Protein AF-A0A950WVT0-F1 (afdb_monomer_lite)

Foldseek 3Di:
DFAAPPPVLQKFLAQETADVVQHGFLADPDPQDDPLLRVQRSQNALIKGKKDWDFQKKKWKKAFQDPQLPLLPCQLPQWWWKAAQLDTQFIAGHDHGIDMGMTGNCNVPPVGDHDIIIIWDSRSRNIRTNHMDGHPIDIDHHDDFFEEEEAEECLLSPSPANHGQRRPQSSVCVVVVYRYNRSYRYLDRLPRPSVVVRVVPRDGDYYHYYYDPNVCVPPPDDPVRD

Sequence (226 aa):
MSRPEQPEPFLRGCAFPAAPGVPYPRAKNDDRLPRDTWAMASIPVGVRFEFVGDATEVELAYETATDDLGYRGDGAGRAFTLWRGGRQVDAAPAVLGAGTARLRTGKDDATVGDGPAIVYLPEGMRPTVSTITAVGGSIEPAPAQPRWVAYGDSVAEGWVASGPSFAWPTVAGRGHGLDVVNMGYAGAARGEMASAEHVAATQCDVITISHGTNCWSRVPHTTEMI

Secondary structure (DSSP, 8-state):
-PPPTTTGGGEES--S--BTTBSS-SS---TTS-HHHHHHHTS-TT-EEEEEE--SEEEEEEEES----GGGGGGG-SEEEEEETTEEEEEEE--SEEEEEEEE--TT-TTSPSS-EEEE--GGG--EEEEEEEESS-EEEPPP--EEEEEESHHHHTTT-SSTT-SHHHHHHHHHT-EEEEEE-TT--S--HHHHHHHHHS--SEEEEE--GGGSTTS--SGGG-

Structure (mmCIF, N/CA/C/O backbone):
data_AF-A0A950WVT0-F1
#
_entry.id   AF-A0A950WVT0-F1
#
loop_
_atom_site.group_PDB
_atom_site.id
_atom_site.type_symbol
_atom_site.label_atom_id
_atom_site.label_alt_id
_atom_site.label_comp_id
_atom_site.label_asym_id
_atom_site.label_entity_id
_atom_site.label_seq_id
_atom_site.pdbx_PDB_ins_code
_atom_site.Cartn_x
_atom_site.Cartn_y
_atom_site.Cartn_z
_atom_site.occupancy
_atom_site.B_iso_or_equiv
_atom_site.auth_seq_id
_atom_site.auth_comp_id
_atom_site.auth_asym_id
_atom_site.auth_atom_id
_atom_site.pdbx_PDB_model_num
ATOM 1 N N . MET A 1 1 ? 17.509 -6.193 8.189 1.00 59.28 1 MET A N 1
ATOM 2 C CA . MET A 1 1 ? 16.609 -5.721 9.261 1.00 59.28 1 MET A CA 1
ATOM 3 C C . MET A 1 1 ? 15.259 -6.362 9.019 1.00 59.28 1 MET A C 1
ATOM 5 O O . MET A 1 1 ? 14.837 -6.386 7.870 1.00 59.28 1 MET A O 1
ATOM 9 N N . SER A 1 2 ? 14.638 -6.939 10.042 1.00 75.12 2 SER A N 1
ATOM 10 C CA . SER A 1 2 ? 13.267 -7.451 9.960 1.00 75.12 2 SER A CA 1
ATOM 11 C C . SER A 1 2 ? 12.273 -6.320 10.221 1.00 75.12 2 SER A C 1
ATOM 13 O O . SER A 1 2 ? 12.611 -5.356 10.910 1.00 75.12 2 SER A O 1
ATOM 15 N N . ARG A 1 3 ? 11.055 -6.433 9.679 1.00 83.06 3 ARG A N 1
ATOM 16 C CA . ARG A 1 3 ? 9.945 -5.583 10.123 1.00 83.06 3 ARG A CA 1
ATOM 17 C C . ARG A 1 3 ? 9.641 -5.864 11.603 1.00 83.06 3 ARG A C 1
ATOM 19 O O . ARG A 1 3 ? 9.938 -6.969 12.072 1.00 83.06 3 ARG A O 1
ATOM 26 N N . PRO A 1 4 ? 9.089 -4.885 12.335 1.00 81.44 4 PRO A N 1
ATOM 27 C CA . PRO A 1 4 ? 8.516 -5.118 13.656 1.00 81.44 4 PRO A CA 1
ATOM 28 C C . PRO A 1 4 ? 7.502 -6.275 13.635 1.00 81.44 4 PRO A C 1
ATOM 30 O O . PRO A 1 4 ? 6.749 -6.410 12.674 1.00 81.44 4 PRO A O 1
ATOM 33 N N . GLU A 1 5 ? 7.474 -7.106 14.683 1.00 84.69 5 GLU A N 1
ATOM 34 C CA . GLU A 1 5 ? 6.526 -8.233 14.789 1.00 84.69 5 GLU A CA 1
ATOM 35 C C . GLU A 1 5 ? 5.070 -7.747 14.771 1.00 84.69 5 GLU A C 1
ATOM 37 O O . GLU A 1 5 ? 4.213 -8.307 14.098 1.00 84.69 5 GLU A O 1
ATOM 42 N N . GLN A 1 6 ? 4.807 -6.642 15.457 1.00 84.75 6 GLN A N 1
ATOM 43 C CA . GLN A 1 6 ? 3.583 -5.863 15.353 1.00 84.75 6 GLN A CA 1
ATOM 44 C C . GLN A 1 6 ? 3.961 -4.616 14.547 1.00 84.75 6 GLN A C 1
ATOM 46 O O . GLN A 1 6 ? 4.963 -4.013 14.911 1.00 84.75 6 GLN A O 1
ATOM 51 N N . PRO A 1 7 ? 3.289 -4.248 13.440 1.00 93.19 7 PRO A N 1
ATOM 52 C CA . PRO A 1 7 ? 1.947 -4.643 12.995 1.00 93.19 7 PRO A CA 1
ATOM 53 C C . PRO A 1 7 ? 1.886 -5.747 11.906 1.00 93.19 7 PRO A C 1
ATOM 55 O O . PRO A 1 7 ? 0.899 -5.805 11.171 1.00 93.19 7 PRO A O 1
ATOM 58 N N . GLU A 1 8 ? 2.893 -6.618 11.761 1.00 94.31 8 GLU A N 1
ATOM 59 C CA . GLU A 1 8 ? 3.011 -7.559 10.622 1.00 94.31 8 GLU A CA 1
ATOM 60 C C . GLU A 1 8 ? 1.744 -8.399 10.321 1.00 94.31 8 GLU A C 1
ATOM 62 O O . GLU A 1 8 ? 1.384 -8.495 9.147 1.00 94.31 8 GLU A O 1
ATOM 67 N N . PRO A 1 9 ? 0.991 -8.947 11.302 1.00 96.62 9 PRO A N 1
ATOM 68 C CA . PRO A 1 9 ? -0.227 -9.718 11.015 1.00 96.62 9 PRO A CA 1
ATOM 69 C C . PRO A 1 9 ? -1.301 -8.944 10.230 1.00 96.62 9 PRO A C 1
ATOM 71 O O . PRO A 1 9 ? -2.076 -9.535 9.470 1.00 96.62 9 PRO A O 1
ATOM 74 N N . PHE A 1 10 ? -1.334 -7.618 10.384 1.00 98.00 10 PHE A N 1
ATOM 75 C CA . PHE A 1 10 ? -2.278 -6.724 9.714 1.00 98.00 10 PHE A CA 1
ATOM 76 C C . PHE A 1 10 ? -1.808 -6.305 8.315 1.00 98.00 10 PHE A C 1
ATOM 78 O O . PHE A 1 10 ? -2.602 -5.776 7.542 1.00 98.00 10 PHE A O 1
ATOM 85 N N . LEU A 1 11 ? -0.530 -6.513 7.980 1.00 98.00 11 LEU A N 1
ATOM 86 C CA . LEU A 1 11 ? 0.085 -6.027 6.746 1.00 98.00 11 LEU A CA 1
ATOM 87 C C . LEU A 1 11 ? -0.495 -6.730 5.511 1.00 98.00 11 LEU A C 1
ATOM 89 O O . LEU A 1 11 ? -0.585 -7.959 5.454 1.00 98.00 11 LEU A O 1
ATOM 93 N N . ARG A 1 12 ? -0.858 -5.949 4.495 1.00 98.06 12 ARG A N 1
ATOM 94 C CA . ARG A 1 12 ? -1.343 -6.415 3.188 1.00 98.06 12 ARG A CA 1
ATOM 95 C C . ARG A 1 12 ? -0.677 -5.635 2.055 1.00 98.06 12 ARG A C 1
ATOM 97 O O . ARG A 1 12 ? -0.125 -4.552 2.260 1.00 98.06 12 ARG A O 1
ATOM 104 N N . GLY A 1 13 ? -0.696 -6.208 0.854 1.00 97.62 13 GLY A N 1
ATOM 105 C CA . GLY A 1 13 ? -0.062 -5.640 -0.338 1.00 97.62 13 GLY A CA 1
ATOM 106 C C . GLY A 1 13 ? 1.468 -5.594 -0.324 1.00 97.62 13 GLY A C 1
ATOM 107 O O . GLY A 1 13 ? 2.069 -4.923 -1.160 1.00 97.62 13 GLY A O 1
ATOM 108 N N . CYS A 1 14 ? 2.114 -6.320 0.591 1.00 96.44 14 CYS A N 1
ATOM 109 C CA . CYS A 1 14 ? 3.567 -6.441 0.671 1.00 96.44 14 CYS A CA 1
ATOM 110 C C . CYS A 1 14 ? 3.969 -7.923 0.686 1.00 96.44 14 CYS A C 1
ATOM 112 O O . CYS A 1 14 ? 3.789 -8.611 1.686 1.00 96.44 14 CYS A O 1
ATOM 114 N N . ALA A 1 15 ? 4.507 -8.420 -0.432 1.00 96.25 15 ALA A N 1
ATOM 115 C CA . ALA A 1 15 ? 4.945 -9.815 -0.569 1.00 96.25 15 ALA A CA 1
ATOM 116 C C . ALA A 1 15 ? 6.455 -10.017 -0.362 1.00 96.25 15 ALA A C 1
ATOM 118 O O . ALA A 1 15 ? 6.924 -11.151 -0.299 1.00 96.25 15 ALA A O 1
ATOM 119 N N . PHE A 1 16 ? 7.224 -8.932 -0.264 1.00 95.94 16 PHE A N 1
ATOM 120 C CA . PHE A 1 16 ? 8.681 -8.983 -0.214 1.00 95.94 16 PHE A CA 1
ATOM 121 C C . PHE A 1 16 ? 9.197 -8.719 1.209 1.00 95.94 16 PHE A C 1
ATOM 123 O O . PHE A 1 16 ? 8.601 -7.931 1.958 1.00 95.94 16 PHE A O 1
ATOM 130 N N . PRO A 1 17 ? 10.306 -9.364 1.613 1.00 93.31 17 PRO A N 1
ATOM 131 C CA . PRO A 1 17 ? 10.940 -9.085 2.895 1.00 93.31 17 PRO A CA 1
ATOM 132 C C . PRO A 1 17 ? 11.502 -7.661 2.915 1.00 93.31 17 PRO A C 1
ATOM 134 O O . PRO A 1 17 ? 11.931 -7.149 1.881 1.00 93.31 17 PRO A O 1
ATOM 137 N N . ALA A 1 18 ? 11.544 -7.037 4.093 1.00 94.69 18 ALA A N 1
ATOM 138 C CA . ALA A 1 18 ? 12.168 -5.726 4.251 1.00 94.69 18 ALA A CA 1
ATOM 139 C C . ALA A 1 18 ? 13.641 -5.730 3.813 1.00 94.69 18 ALA A C 1
ATOM 141 O O . ALA A 1 18 ? 14.379 -6.698 4.016 1.00 94.69 18 ALA A O 1
ATOM 142 N N . ALA A 1 19 ? 14.073 -4.599 3.263 1.00 94.19 19 ALA A N 1
ATOM 143 C CA . ALA A 1 19 ? 15.460 -4.317 2.924 1.00 94.19 19 ALA A CA 1
ATOM 144 C C . ALA A 1 19 ? 15.991 -3.162 3.798 1.00 94.19 19 ALA A C 1
ATOM 146 O O . ALA A 1 19 ? 15.204 -2.467 4.446 1.00 94.19 19 ALA A O 1
ATOM 147 N N . PRO A 1 20 ? 17.317 -2.933 3.866 1.00 91.25 20 PRO A N 1
ATOM 148 C CA . PRO A 1 20 ? 17.872 -1.799 4.606 1.00 91.25 20 PRO A CA 1
ATOM 149 C C . PRO A 1 20 ? 17.227 -0.469 4.181 1.00 91.25 20 PRO A C 1
ATOM 151 O O . PRO A 1 20 ? 17.279 -0.107 3.009 1.00 91.25 20 PRO A O 1
ATOM 154 N N . GLY A 1 21 ? 16.592 0.229 5.128 1.00 91.06 21 GLY A N 1
ATOM 155 C CA . GLY A 1 21 ? 15.896 1.501 4.884 1.00 91.06 21 GLY A CA 1
ATOM 156 C C . GLY A 1 21 ? 14.586 1.405 4.089 1.00 91.06 21 GLY A C 1
ATOM 157 O O . GLY A 1 21 ? 13.985 2.435 3.804 1.00 91.06 21 GLY A O 1
ATOM 158 N N . VAL A 1 22 ? 14.130 0.199 3.730 1.00 95.44 22 VAL A N 1
ATOM 159 C CA . VAL A 1 22 ? 12.907 -0.020 2.943 1.00 95.44 22 VAL A CA 1
ATOM 160 C C . VAL A 1 22 ? 12.055 -1.092 3.634 1.00 95.44 22 VAL A C 1
ATOM 162 O O . VAL A 1 22 ? 12.263 -2.287 3.400 1.00 95.44 22 VAL A O 1
ATOM 165 N N . PRO A 1 23 ? 11.112 -0.701 4.513 1.00 94.56 23 PRO A N 1
ATOM 166 C CA . PRO A 1 23 ? 10.321 -1.649 5.303 1.00 94.56 23 PRO A CA 1
ATOM 167 C C . PRO A 1 23 ? 9.334 -2.458 4.447 1.00 94.56 23 PRO A C 1
ATOM 169 O O . PRO A 1 23 ? 9.149 -3.656 4.678 1.00 94.56 23 PRO A O 1
ATOM 172 N N . TYR A 1 24 ? 8.735 -1.831 3.431 1.00 96.94 24 TYR A N 1
ATOM 173 C CA . TYR A 1 24 ? 7.684 -2.431 2.604 1.00 96.94 24 TYR A CA 1
ATOM 174 C C . TYR A 1 24 ? 8.043 -2.394 1.110 1.00 96.94 24 TYR A C 1
ATOM 176 O O . TYR A 1 24 ? 7.407 -1.676 0.335 1.00 96.94 24 TYR A O 1
ATOM 184 N N . PRO A 1 25 ? 9.089 -3.117 0.677 1.00 97.25 25 PRO A N 1
ATOM 185 C CA . PRO A 1 25 ? 9.469 -3.111 -0.722 1.00 97.25 25 PRO A CA 1
ATOM 186 C C . PRO A 1 25 ? 8.437 -3.852 -1.580 1.00 97.25 25 PRO A C 1
ATOM 188 O O . PRO A 1 25 ? 7.764 -4.785 -1.133 1.00 97.25 25 PRO A O 1
ATOM 191 N N . ARG A 1 26 ? 8.354 -3.449 -2.848 1.00 97.38 26 ARG A N 1
ATOM 192 C CA . ARG A 1 26 ? 7.498 -4.051 -3.887 1.00 97.38 26 ARG A CA 1
ATOM 193 C C . ARG A 1 26 ? 8.298 -4.882 -4.897 1.00 97.38 26 ARG A C 1
ATOM 195 O O . ARG A 1 26 ? 7.801 -5.174 -5.979 1.00 97.38 26 ARG A O 1
ATOM 202 N N . ALA A 1 27 ? 9.544 -5.210 -4.560 1.00 97.25 27 ALA A N 1
ATOM 203 C CA . ALA A 1 27 ? 10.448 -6.104 -5.281 1.00 97.25 27 ALA A CA 1
ATOM 204 C C . ALA A 1 27 ? 11.521 -6.624 -4.309 1.00 97.25 27 ALA A C 1
ATOM 206 O O . ALA A 1 27 ? 11.688 -6.081 -3.214 1.00 97.25 27 ALA A O 1
ATOM 207 N N . LYS A 1 28 ? 12.292 -7.641 -4.696 1.00 94.75 28 LYS A N 1
ATOM 208 C CA . LYS A 1 28 ? 13.474 -8.045 -3.920 1.00 94.75 28 LYS A CA 1
ATOM 209 C C . LYS A 1 28 ? 14.638 -7.086 -4.196 1.00 94.75 28 LYS A C 1
ATOM 211 O O . LYS A 1 28 ? 14.907 -6.767 -5.350 1.00 94.75 28 LYS A O 1
ATOM 216 N N . ASN A 1 29 ? 15.343 -6.666 -3.142 1.00 89.94 29 ASN A N 1
ATOM 217 C CA . ASN A 1 29 ? 16.615 -5.954 -3.280 1.00 89.94 29 ASN A CA 1
ATOM 218 C C . ASN A 1 29 ? 17.719 -6.958 -3.631 1.00 89.94 29 ASN A C 1
ATOM 220 O O . ASN A 1 29 ? 18.340 -7.537 -2.738 1.00 89.94 29 ASN A O 1
ATOM 224 N N . ASP A 1 30 ? 17.896 -7.230 -4.917 1.00 84.94 30 ASP A N 1
ATOM 225 C CA . ASP A 1 30 ? 18.978 -8.065 -5.423 1.00 84.94 30 ASP A CA 1
ATOM 226 C C . ASP A 1 30 ? 19.773 -7.329 -6.506 1.00 84.94 30 ASP A C 1
ATOM 228 O O . ASP A 1 30 ? 19.300 -6.364 -7.105 1.00 84.94 30 ASP A O 1
ATOM 232 N N . ASP A 1 31 ? 20.998 -7.791 -6.757 1.00 87.38 31 ASP A N 1
ATOM 233 C CA . ASP A 1 31 ? 21.933 -7.132 -7.679 1.00 87.38 31 ASP A CA 1
ATOM 234 C C . ASP A 1 31 ? 21.480 -7.178 -9.151 1.00 87.38 31 ASP A C 1
ATOM 236 O O . ASP A 1 31 ? 22.109 -6.565 -10.016 1.00 87.38 31 ASP A O 1
ATOM 240 N N . ARG A 1 32 ? 20.407 -7.919 -9.463 1.00 93.56 32 ARG A N 1
ATOM 241 C CA . ARG A 1 32 ? 19.886 -8.085 -10.825 1.00 93.56 32 ARG A CA 1
ATOM 242 C C . ARG A 1 32 ? 18.777 -7.091 -11.147 1.00 93.56 32 ARG A C 1
ATOM 244 O O . ARG A 1 32 ? 18.523 -6.849 -12.328 1.00 93.56 32 ARG A O 1
ATOM 251 N N . LEU A 1 33 ? 18.112 -6.530 -10.138 1.00 94.94 33 LEU A N 1
ATOM 252 C CA . LEU A 1 33 ? 17.057 -5.545 -10.338 1.00 94.94 33 LEU A CA 1
ATOM 253 C C . LEU A 1 33 ? 17.664 -4.179 -10.711 1.00 94.94 33 LEU A C 1
ATOM 255 O O . LEU A 1 33 ? 18.494 -3.650 -9.966 1.00 94.94 33 LEU A O 1
ATOM 259 N N . PRO A 1 34 ? 17.262 -3.553 -11.835 1.00 94.38 34 PRO A N 1
ATOM 260 C CA . PRO A 1 34 ? 17.768 -2.233 -12.190 1.00 94.38 34 PRO A CA 1
ATOM 261 C C . PRO A 1 34 ? 17.502 -1.189 -11.104 1.00 94.38 34 PRO A C 1
ATOM 263 O O . PRO A 1 34 ? 16.451 -1.182 -10.461 1.00 94.38 34 PRO A O 1
ATOM 266 N N . ARG A 1 35 ? 18.448 -0.260 -10.925 1.00 94.38 35 ARG A N 1
ATOM 267 C CA . ARG A 1 35 ? 18.391 0.741 -9.846 1.00 94.38 35 ARG A CA 1
ATOM 268 C C . ARG A 1 35 ? 17.156 1.637 -9.904 1.00 94.38 35 ARG A C 1
ATOM 270 O O . ARG A 1 35 ? 16.633 1.997 -8.857 1.00 94.38 35 ARG A O 1
ATOM 277 N N . ASP A 1 36 ? 16.697 2.001 -11.100 1.00 93.88 36 ASP A N 1
ATOM 278 C CA . ASP A 1 36 ? 15.475 2.794 -11.278 1.00 93.88 36 ASP A CA 1
ATOM 279 C C . ASP A 1 36 ? 14.226 2.003 -10.858 1.00 93.88 36 ASP A C 1
ATOM 281 O O . ASP A 1 36 ? 13.355 2.538 -10.178 1.00 93.88 36 ASP A O 1
ATOM 285 N N . THR A 1 37 ? 14.191 0.706 -11.166 1.00 96.00 37 THR A N 1
ATOM 286 C CA . THR A 1 37 ? 13.136 -0.211 -10.718 1.00 96.00 37 THR A CA 1
ATOM 287 C C . THR A 1 37 ? 13.142 -0.359 -9.198 1.00 96.00 37 THR A C 1
ATOM 289 O O . THR A 1 37 ? 12.100 -0.197 -8.567 1.00 96.00 37 THR A O 1
ATOM 292 N N . TRP A 1 38 ? 14.311 -0.583 -8.585 1.00 96.88 38 TRP A N 1
ATOM 293 C CA . TRP A 1 38 ? 14.439 -0.636 -7.125 1.00 96.88 38 TRP A CA 1
ATOM 294 C C . TRP A 1 38 ? 14.008 0.675 -6.450 1.00 96.88 38 TRP A C 1
ATOM 296 O O . TRP A 1 38 ? 13.315 0.652 -5.429 1.00 96.88 38 TRP A O 1
ATOM 306 N N . ALA A 1 39 ? 14.368 1.823 -7.032 1.00 95.00 39 ALA A N 1
ATOM 307 C CA . ALA A 1 39 ? 13.987 3.129 -6.504 1.00 95.00 39 ALA A CA 1
ATOM 308 C C . ALA A 1 39 ? 12.461 3.290 -6.419 1.00 95.00 39 ALA A C 1
ATOM 310 O O . ALA A 1 39 ? 11.962 3.768 -5.400 1.00 95.00 39 ALA A O 1
ATOM 311 N N . MET A 1 40 ? 11.722 2.848 -7.444 1.00 96.19 40 MET A N 1
ATOM 312 C CA . MET A 1 40 ? 10.253 2.869 -7.433 1.00 96.19 40 MET A CA 1
ATOM 313 C C . MET A 1 40 ? 9.675 1.791 -6.514 1.00 96.19 40 MET A C 1
ATOM 315 O O . MET A 1 40 ? 8.765 2.059 -5.730 1.00 96.19 40 MET A O 1
ATOM 319 N N . ALA A 1 41 ? 10.244 0.583 -6.532 1.00 97.06 41 ALA A N 1
ATOM 320 C CA . ALA A 1 41 ? 9.837 -0.517 -5.659 1.00 97.06 41 ALA A CA 1
ATOM 321 C C . ALA A 1 41 ? 10.012 -0.203 -4.162 1.00 97.06 41 ALA A C 1
ATOM 323 O O . ALA A 1 41 ? 9.397 -0.862 -3.327 1.00 97.06 41 ALA A O 1
ATOM 324 N N . SER A 1 42 ? 10.823 0.801 -3.821 1.00 96.19 42 SER A N 1
ATOM 325 C CA . SER A 1 42 ? 11.026 1.279 -2.449 1.00 96.19 42 SER A CA 1
ATOM 326 C C . SER A 1 42 ? 9.931 2.232 -1.949 1.00 96.19 42 SER A C 1
ATOM 328 O O . SER A 1 42 ? 9.937 2.610 -0.778 1.00 96.19 42 SER A O 1
ATOM 330 N N . ILE A 1 43 ? 9.003 2.647 -2.815 1.00 95.81 43 ILE A N 1
ATOM 331 C CA . ILE A 1 43 ? 7.815 3.425 -2.444 1.00 95.81 43 ILE A CA 1
ATOM 332 C C . ILE A 1 43 ? 6.708 2.426 -2.082 1.00 95.81 43 ILE A C 1
ATOM 334 O O . ILE A 1 43 ? 6.400 1.574 -2.914 1.00 95.81 43 ILE A O 1
ATOM 338 N N . PRO A 1 44 ? 6.075 2.496 -0.899 1.00 96.69 44 PRO A N 1
ATOM 339 C CA . PRO A 1 44 ? 5.126 1.487 -0.421 1.00 96.69 44 PRO A CA 1
ATOM 340 C C . PRO A 1 44 ? 3.716 1.662 -1.018 1.00 96.69 44 PRO A C 1
ATOM 342 O O . PRO A 1 44 ? 2.714 1.670 -0.306 1.00 96.69 44 PRO A O 1
ATOM 345 N N . VAL A 1 45 ? 3.626 1.824 -2.338 1.00 96.69 45 VAL A N 1
ATOM 346 C CA . VAL A 1 45 ? 2.360 2.001 -3.061 1.00 96.69 45 VAL A CA 1
ATOM 347 C C . VAL A 1 45 ? 1.422 0.820 -2.827 1.00 96.69 45 VAL A C 1
ATOM 349 O O . VAL A 1 45 ? 1.799 -0.331 -3.050 1.00 96.69 45 VAL A O 1
ATOM 352 N N . GLY A 1 46 ? 0.186 1.104 -2.408 1.00 96.75 46 GLY A N 1
ATOM 353 C CA . GLY A 1 46 ? -0.840 0.082 -2.157 1.00 96.75 46 GLY A CA 1
ATOM 354 C C . GLY A 1 46 ? -0.610 -0.800 -0.919 1.00 96.75 46 GLY A C 1
ATOM 355 O O . GLY A 1 46 ? -1.473 -1.629 -0.606 1.00 96.75 46 GLY A O 1
ATOM 356 N N . VAL A 1 47 ? 0.501 -0.605 -0.199 1.00 98.19 47 VAL A N 1
ATOM 357 C CA . VAL A 1 47 ? 0.745 -1.233 1.104 1.00 98.19 47 VAL A CA 1
ATOM 358 C C . VAL A 1 47 ? -0.226 -0.645 2.120 1.00 98.19 47 VAL A C 1
ATOM 360 O O . VAL A 1 47 ? -0.495 0.561 2.131 1.00 98.19 47 VAL A O 1
ATOM 363 N N . ARG A 1 48 ? -0.785 -1.515 2.958 1.00 98.50 48 ARG A N 1
ATOM 364 C CA . ARG A 1 48 ? -1.859 -1.158 3.884 1.00 98.50 48 ARG A CA 1
ATOM 365 C C . ARG A 1 48 ? -1.925 -2.103 5.074 1.00 98.50 48 ARG A C 1
ATOM 367 O O . ARG A 1 48 ? -1.359 -3.195 5.035 1.00 98.50 48 ARG A O 1
ATOM 374 N N . PHE A 1 49 ? -2.662 -1.685 6.094 1.00 98.56 49 PHE A N 1
ATOM 375 C CA . PHE A 1 49 ? -3.039 -2.521 7.227 1.00 98.56 49 PHE A CA 1
ATOM 376 C C . PHE A 1 49 ? -4.533 -2.809 7.189 1.00 98.56 49 PHE A C 1
ATOM 378 O O . PHE A 1 49 ? -5.329 -1.881 7.059 1.00 98.56 49 PHE A O 1
ATOM 385 N N . GLU A 1 50 ? -4.911 -4.078 7.302 1.00 98.56 50 GLU A N 1
ATOM 386 C CA . GLU A 1 50 ? -6.308 -4.510 7.278 1.00 98.56 50 GLU A CA 1
ATOM 387 C C . GLU A 1 50 ? -6.687 -5.233 8.565 1.00 98.56 50 GLU A C 1
ATOM 389 O O . GLU A 1 50 ? -6.006 -6.166 9.003 1.00 98.56 50 GLU A O 1
ATOM 394 N N . PHE A 1 51 ? -7.807 -4.823 9.154 1.00 98.50 51 PHE A N 1
ATOM 395 C CA . PHE A 1 51 ? -8.316 -5.400 10.391 1.00 98.50 51 PHE A CA 1
ATOM 396 C C . PHE A 1 51 ? -9.842 -5.458 10.422 1.00 98.50 51 PHE A C 1
ATOM 398 O O . PHE A 1 51 ? -10.548 -4.705 9.746 1.00 98.50 51 PHE A O 1
ATOM 405 N N . VAL A 1 52 ? -10.347 -6.367 11.245 1.00 97.75 52 VAL A N 1
ATOM 406 C CA . VAL A 1 52 ? -11.750 -6.471 11.652 1.00 97.75 52 VAL A CA 1
ATOM 407 C C . VAL A 1 52 ? -11.852 -6.234 13.156 1.00 97.75 52 VAL A C 1
ATOM 409 O O . VAL A 1 52 ? -10.850 -6.292 13.862 1.00 97.75 52 VAL A O 1
ATOM 412 N N . GLY A 1 53 ? -13.053 -5.939 13.645 1.00 96.00 53 GLY A N 1
ATOM 413 C CA . GLY A 1 53 ? -13.298 -5.705 15.065 1.00 96.00 53 GLY A CA 1
ATOM 414 C C . GLY A 1 53 ? -14.326 -4.612 15.320 1.00 96.00 53 GLY A C 1
ATOM 415 O O . GLY A 1 53 ? -15.010 -4.131 14.403 1.00 96.00 53 GLY A O 1
ATOM 416 N N . ASP A 1 54 ? -14.427 -4.243 16.589 1.00 95.88 54 ASP A N 1
ATOM 417 C CA . ASP A 1 54 ? -15.387 -3.288 17.138 1.00 95.88 54 ASP A CA 1
ATOM 418 C C . ASP A 1 54 ? -14.736 -2.006 17.676 1.00 95.88 54 ASP A C 1
ATOM 420 O O . ASP A 1 54 ? -15.444 -1.132 18.164 1.00 95.88 54 ASP A O 1
ATOM 424 N N . ALA A 1 55 ? -13.413 -1.854 17.541 1.00 97.62 55 ALA A N 1
ATOM 425 C CA . ALA A 1 55 ? -12.730 -0.610 17.877 1.00 97.62 55 ALA A CA 1
ATOM 426 C C . ALA A 1 55 ? -13.346 0.591 17.145 1.00 97.62 55 ALA A C 1
ATOM 428 O O . ALA A 1 55 ? -13.559 0.556 15.928 1.00 97.62 55 ALA A O 1
ATOM 429 N N . THR A 1 56 ? -13.593 1.674 17.879 1.00 97.25 56 THR A N 1
ATOM 430 C CA . THR A 1 56 ? -14.125 2.928 17.325 1.00 97.25 56 THR A CA 1
ATOM 431 C C . THR A 1 56 ? -13.038 3.740 16.627 1.00 97.25 56 THR A C 1
ATOM 433 O O . THR A 1 56 ? -13.301 4.427 15.635 1.00 97.25 56 THR A O 1
ATOM 436 N N . GLU A 1 57 ? -11.798 3.608 17.095 1.00 98.44 57 GLU A N 1
ATOM 437 C CA . GLU A 1 57 ? -10.610 4.254 16.549 1.00 98.44 57 GLU A CA 1
ATOM 438 C C . GLU A 1 57 ? -9.418 3.290 16.545 1.00 98.44 57 GLU A C 1
ATOM 440 O O . GLU A 1 57 ? -9.365 2.317 17.300 1.00 98.44 57 GLU A O 1
ATOM 445 N N . VAL A 1 58 ? -8.438 3.583 15.696 1.00 98.62 58 VAL A N 1
ATOM 446 C CA . VAL A 1 58 ? -7.112 2.967 15.748 1.00 98.62 58 VAL A CA 1
ATOM 447 C C . VAL A 1 58 ? -6.035 4.032 15.822 1.00 98.62 58 VAL A C 1
ATOM 449 O O . VAL A 1 58 ? -6.159 5.108 15.236 1.00 98.62 58 VAL A O 1
ATOM 452 N N . GLU A 1 59 ? -4.967 3.707 16.536 1.00 98.69 59 GLU A N 1
ATOM 453 C CA . GLU A 1 59 ? -3.780 4.536 16.663 1.00 98.69 59 GLU A CA 1
ATOM 454 C C . GLU A 1 59 ? -2.577 3.816 16.052 1.00 98.69 59 GLU A C 1
ATOM 456 O O . GLU A 1 59 ? -2.307 2.661 16.381 1.00 98.69 59 GLU A O 1
ATOM 461 N N . LEU A 1 60 ? -1.867 4.494 15.152 1.00 98.62 60 LEU A N 1
ATOM 462 C CA . LEU A 1 60 ? -0.652 4.001 14.523 1.00 98.62 60 LEU A CA 1
ATOM 463 C C . LEU A 1 60 ? 0.538 4.806 15.032 1.00 98.62 60 LEU A C 1
ATOM 465 O O . LEU A 1 60 ? 0.595 6.012 14.787 1.00 98.62 60 LEU A O 1
ATOM 469 N N . ALA A 1 61 ? 1.501 4.149 15.677 1.00 98.38 61 ALA A N 1
ATOM 470 C CA . ALA A 1 61 ? 2.810 4.742 15.923 1.00 98.38 61 ALA A CA 1
ATOM 471 C C . ALA A 1 61 ? 3.708 4.476 14.713 1.00 98.38 61 ALA A C 1
ATOM 473 O O . ALA A 1 61 ? 3.767 3.355 14.198 1.00 98.38 61 ALA A O 1
ATOM 474 N N . TYR A 1 62 ? 4.395 5.507 14.235 1.00 98.12 62 TYR A N 1
ATOM 475 C CA . TYR A 1 62 ? 5.234 5.404 13.050 1.00 98.12 62 TYR A CA 1
ATOM 476 C C . TYR A 1 62 ? 6.445 6.326 13.124 1.00 98.12 62 TYR A C 1
ATOM 478 O O . TYR A 1 62 ? 6.502 7.265 13.915 1.00 98.12 62 TYR A O 1
ATOM 486 N N . GLU A 1 63 ? 7.396 6.071 12.238 1.00 97.25 63 GLU A N 1
ATOM 487 C CA . GLU A 1 63 ? 8.505 6.968 11.952 1.00 97.25 63 GLU A CA 1
ATOM 488 C C . GLU A 1 63 ? 8.648 7.134 10.442 1.00 97.25 63 GLU A C 1
ATOM 490 O O . GLU A 1 63 ? 8.573 6.160 9.692 1.00 97.25 63 GLU A O 1
ATOM 495 N N . THR A 1 64 ? 8.859 8.358 9.974 1.00 95.94 64 THR A N 1
ATOM 496 C CA . THR A 1 64 ? 9.236 8.624 8.582 1.00 95.94 64 THR A CA 1
ATOM 497 C C . THR A 1 64 ? 10.556 9.377 8.512 1.00 95.94 64 THR A C 1
ATOM 499 O O . THR A 1 64 ? 10.802 10.327 9.252 1.00 95.94 64 THR A O 1
ATOM 502 N N . ALA A 1 65 ? 11.405 8.950 7.582 1.00 94.50 65 ALA A N 1
ATOM 503 C CA . ALA A 1 65 ? 12.704 9.555 7.328 1.00 94.50 65 ALA A CA 1
ATOM 504 C C . ALA A 1 65 ? 12.681 10.609 6.204 1.00 94.50 65 ALA A C 1
ATOM 506 O O . ALA A 1 65 ? 13.732 11.158 5.881 1.00 94.50 65 ALA A O 1
ATOM 507 N N . THR A 1 66 ? 11.529 10.864 5.569 1.00 93.81 66 THR A N 1
ATOM 508 C CA . THR A 1 66 ? 11.432 11.775 4.418 1.00 93.81 66 THR A CA 1
ATOM 509 C C . THR A 1 66 ? 10.066 12.451 4.317 1.00 93.81 66 THR A C 1
ATOM 511 O O . THR A 1 66 ? 9.026 11.808 4.435 1.00 93.81 66 THR A O 1
ATOM 514 N N . ASP A 1 67 ? 10.062 13.749 4.029 1.00 93.81 67 ASP A N 1
ATOM 515 C CA . ASP A 1 67 ? 8.901 14.513 3.559 1.00 93.81 67 ASP A CA 1
ATOM 516 C C . ASP A 1 67 ? 9.060 14.979 2.097 1.00 93.81 67 ASP A C 1
ATOM 518 O O . ASP A 1 67 ? 8.163 15.631 1.546 1.00 93.81 67 ASP A O 1
ATOM 522 N N . ASP A 1 68 ? 10.165 14.580 1.454 1.00 92.81 68 ASP A N 1
ATOM 523 C CA . ASP A 1 68 ? 10.350 14.645 0.010 1.00 92.81 68 ASP A CA 1
ATOM 524 C C . ASP A 1 68 ? 9.461 13.592 -0.659 1.00 92.81 68 ASP A C 1
ATOM 526 O O . ASP A 1 68 ? 9.719 12.385 -0.617 1.00 92.81 68 ASP A O 1
ATOM 530 N N . LEU A 1 69 ? 8.384 14.078 -1.274 1.00 91.12 69 LEU A N 1
ATOM 531 C CA . LEU A 1 69 ? 7.382 13.265 -1.959 1.00 91.12 69 LEU A CA 1
ATOM 532 C C . LEU A 1 69 ? 7.862 12.773 -3.335 1.00 91.12 69 LEU A C 1
ATOM 534 O O . LEU A 1 69 ? 7.154 12.024 -4.018 1.00 91.12 69 LEU A O 1
ATOM 538 N N . GLY A 1 70 ? 9.059 13.193 -3.755 1.00 89.12 70 GLY A N 1
ATOM 539 C CA . GLY A 1 70 ? 9.650 12.856 -5.034 1.00 89.12 70 GLY A CA 1
ATOM 540 C C . GLY A 1 70 ? 8.768 13.261 -6.214 1.00 89.12 70 GLY A C 1
ATOM 541 O O . GLY A 1 70 ? 8.016 14.235 -6.182 1.00 89.12 70 GLY A O 1
ATOM 542 N N . TYR A 1 71 ? 8.843 12.471 -7.281 1.00 84.25 71 TYR A N 1
ATOM 543 C CA . TYR A 1 71 ? 8.228 12.782 -8.574 1.00 84.25 71 TYR A CA 1
ATOM 544 C C . TYR A 1 71 ? 6.686 12.821 -8.565 1.00 84.25 71 TYR A C 1
ATOM 546 O O . TYR A 1 71 ? 6.086 13.342 -9.506 1.00 84.25 71 TYR A O 1
ATOM 554 N N . ARG A 1 72 ? 6.036 12.264 -7.534 1.00 84.31 72 ARG A N 1
ATOM 555 C CA . ARG A 1 72 ? 4.569 12.268 -7.395 1.00 84.31 72 ARG A CA 1
ATOM 556 C C . ARG A 1 72 ? 4.041 13.527 -6.707 1.00 84.31 72 ARG A C 1
ATOM 558 O O . ARG A 1 72 ? 2.839 13.777 -6.787 1.00 84.31 72 ARG A O 1
ATOM 565 N N . GLY A 1 73 ? 4.907 14.319 -6.064 1.00 88.06 73 GLY A N 1
ATOM 566 C CA . GLY A 1 73 ? 4.505 15.528 -5.343 1.00 88.06 73 GLY A CA 1
ATOM 567 C C . GLY A 1 73 ? 3.343 15.254 -4.386 1.00 88.06 73 GLY A C 1
ATOM 568 O O . GLY A 1 73 ? 3.277 14.190 -3.771 1.00 88.06 73 GLY A O 1
ATOM 569 N N . ASP A 1 74 ? 2.381 16.173 -4.312 1.00 84.50 74 ASP A N 1
ATOM 570 C CA . ASP A 1 74 ? 1.217 16.046 -3.423 1.00 84.50 74 ASP A CA 1
ATOM 571 C C . ASP A 1 74 ? 0.380 14.774 -3.675 1.00 84.50 74 ASP A C 1
ATOM 573 O O . ASP A 1 74 ? -0.224 14.240 -2.743 1.00 84.50 74 ASP A O 1
ATOM 577 N N . GLY A 1 75 ? 0.406 14.218 -4.895 1.00 81.31 75 GLY A N 1
ATOM 578 C CA . GLY A 1 75 ? -0.268 12.959 -5.243 1.00 81.31 75 GLY A CA 1
ATOM 579 C C . GLY A 1 75 ? 0.324 11.715 -4.563 1.00 81.31 75 GLY A C 1
ATOM 580 O O . GLY A 1 75 ? -0.317 10.663 -4.522 1.00 81.31 75 GLY A O 1
ATOM 581 N N . ALA A 1 76 ? 1.526 11.822 -3.986 1.00 83.38 76 ALA A N 1
ATOM 582 C CA . ALA A 1 76 ? 2.113 10.787 -3.131 1.00 83.38 76 ALA A CA 1
ATOM 583 C C . ALA A 1 76 ? 1.460 10.726 -1.738 1.00 83.38 76 ALA A C 1
ATOM 585 O O . ALA A 1 76 ? 1.633 9.741 -1.020 1.00 83.38 76 ALA A O 1
ATOM 586 N N . GLY A 1 77 ? 0.727 11.781 -1.365 1.00 88.31 77 GLY A N 1
ATOM 587 C CA . GLY A 1 77 ? 0.012 11.931 -0.106 1.00 88.31 77 GLY A CA 1
ATOM 588 C C . GLY A 1 77 ? 0.890 12.122 1.127 1.00 88.31 77 GLY A C 1
ATOM 589 O O . GLY A 1 77 ? 2.010 11.626 1.235 1.00 88.31 77 GLY A O 1
ATOM 590 N N . ARG A 1 78 ? 0.318 12.836 2.099 1.00 95.38 78 ARG A N 1
ATOM 591 C CA . ARG A 1 78 ? 0.915 13.122 3.413 1.00 95.38 78 ARG A CA 1
ATOM 592 C C . ARG A 1 78 ? 0.033 12.680 4.573 1.00 95.38 78 ARG A C 1
ATOM 594 O O . ARG A 1 78 ? 0.211 13.141 5.690 1.00 95.38 78 ARG A O 1
ATOM 601 N N . ALA A 1 79 ? -0.955 11.835 4.314 1.00 97.06 79 ALA A N 1
ATOM 602 C CA . ALA A 1 79 ? -1.862 11.341 5.333 1.00 97.06 79 ALA A CA 1
ATOM 603 C C . ALA A 1 79 ? -2.018 9.828 5.238 1.00 97.06 79 ALA A C 1
ATOM 605 O O . ALA A 1 79 ? -2.062 9.262 4.143 1.00 97.06 79 ALA A O 1
ATOM 606 N N . PHE A 1 80 ? -2.150 9.198 6.398 1.00 98.56 80 PHE A N 1
ATOM 607 C CA . PHE A 1 80 ? -2.794 7.900 6.487 1.00 98.56 80 PHE A CA 1
ATOM 608 C C . PHE A 1 80 ? -4.272 8.084 6.162 1.00 98.56 80 PHE A C 1
ATOM 610 O O . PHE A 1 80 ? -4.882 9.061 6.598 1.00 98.56 80 PHE A O 1
ATOM 617 N N . THR A 1 81 ? -4.850 7.153 5.411 1.00 98.19 81 THR A N 1
ATOM 618 C CA . THR A 1 81 ? -6.286 7.175 5.097 1.00 98.19 81 THR A CA 1
ATOM 619 C C . THR A 1 81 ? -6.923 5.874 5.542 1.00 98.19 81 THR A C 1
ATOM 621 O O . THR A 1 81 ? -6.388 4.800 5.267 1.00 98.19 81 THR A O 1
ATOM 624 N N . LEU A 1 82 ? -8.058 5.967 6.231 1.00 98.31 82 LEU A N 1
ATOM 625 C CA . LEU A 1 82 ? -8.846 4.813 6.641 1.00 98.31 82 LEU A CA 1
ATOM 626 C C . LEU A 1 82 ? -10.031 4.646 5.699 1.00 98.31 82 LEU A C 1
ATOM 628 O O . LEU A 1 82 ? -10.800 5.580 5.479 1.00 98.31 82 LEU A O 1
ATOM 632 N N . TRP A 1 83 ? -10.187 3.441 5.166 1.00 97.81 83 TRP A N 1
ATOM 633 C CA . TRP A 1 83 ? -11.298 3.040 4.317 1.00 97.81 83 TRP A CA 1
ATOM 634 C C . TRP A 1 83 ? -12.105 1.922 4.964 1.00 97.81 83 TRP A C 1
ATOM 636 O O . TRP A 1 83 ? -11.543 1.031 5.598 1.00 97.81 83 TRP A O 1
ATOM 646 N N . ARG A 1 84 ? -13.420 1.937 4.749 1.00 96.69 84 ARG A N 1
ATOM 647 C CA . ARG A 1 84 ? -14.338 0.857 5.126 1.00 96.69 84 ARG A CA 1
ATOM 648 C C . ARG A 1 84 ? -15.573 0.899 4.233 1.00 96.69 84 ARG A C 1
ATOM 650 O O . ARG A 1 84 ? -15.978 1.975 3.795 1.00 96.69 84 ARG A O 1
ATOM 657 N N . GLY A 1 85 ? -16.126 -0.263 3.884 1.00 93.44 85 GLY A N 1
ATOM 658 C CA . GLY A 1 85 ? -17.308 -0.338 3.017 1.00 93.44 85 GLY A CA 1
ATOM 659 C C . GLY A 1 85 ? -17.132 0.379 1.669 1.00 93.44 85 GLY A C 1
ATOM 660 O O . GLY A 1 85 ? -18.071 0.980 1.157 1.00 93.44 85 GLY A O 1
ATOM 661 N N . GLY A 1 86 ? -15.906 0.408 1.131 1.00 92.56 86 GLY A N 1
ATOM 662 C CA . GLY A 1 86 ? -15.583 1.088 -0.129 1.00 92.56 86 GLY A CA 1
ATOM 663 C C . GLY A 1 86 ? -15.504 2.620 -0.061 1.00 92.56 86 GLY A C 1
ATOM 664 O O . GLY A 1 86 ? -15.304 3.249 -1.098 1.00 92.56 86 GLY A O 1
ATOM 665 N N . ARG A 1 87 ? -15.613 3.231 1.125 1.00 93.75 87 ARG A N 1
ATOM 666 C CA . ARG A 1 87 ? -15.540 4.686 1.333 1.00 93.75 87 ARG A CA 1
ATOM 667 C C . ARG A 1 87 ? -14.332 5.051 2.187 1.00 93.75 87 ARG A C 1
ATOM 669 O O . ARG A 1 87 ? -13.978 4.300 3.092 1.00 93.75 87 ARG A O 1
ATOM 676 N N . GLN A 1 88 ? -13.725 6.204 1.920 1.00 96.19 88 GLN A N 1
ATOM 677 C CA . GLN A 1 88 ? -12.764 6.795 2.846 1.00 96.19 88 GLN A CA 1
ATOM 678 C C . GLN A 1 88 ? -13.543 7.372 4.032 1.00 96.19 88 GLN A C 1
ATOM 680 O O . GLN A 1 88 ? -14.436 8.197 3.843 1.00 96.19 88 GLN A O 1
ATOM 685 N N . VAL A 1 89 ? -13.227 6.893 5.227 1.00 96.81 89 VAL A N 1
ATOM 686 C CA . VAL A 1 89 ? -13.903 7.225 6.485 1.00 96.81 89 VAL A CA 1
ATOM 687 C C . VAL A 1 89 ? -13.182 8.355 7.204 1.00 96.81 89 VAL A C 1
ATOM 689 O O . VAL A 1 89 ? -13.825 9.265 7.715 1.00 96.81 89 VAL A O 1
ATOM 692 N N . ASP A 1 90 ? -11.853 8.290 7.248 1.00 98.06 90 ASP A N 1
ATOM 693 C CA . ASP A 1 90 ? -11.039 9.244 7.993 1.00 98.06 90 ASP A CA 1
ATOM 694 C C . ASP A 1 90 ? -9.642 9.384 7.380 1.00 98.06 90 ASP A C 1
ATOM 696 O O . ASP A 1 90 ? -9.210 8.556 6.568 1.00 98.06 90 ASP A O 1
ATOM 700 N N . ALA A 1 91 ? -8.932 10.442 7.759 1.00 98.00 91 ALA A N 1
ATOM 701 C CA . ALA A 1 91 ? -7.546 10.661 7.390 1.00 98.00 91 ALA A CA 1
ATOM 702 C C . ALA A 1 91 ? -6.791 11.424 8.481 1.00 98.00 91 ALA A C 1
ATOM 704 O O . ALA A 1 91 ? -7.304 12.375 9.065 1.00 98.00 91 ALA A O 1
ATOM 705 N N . ALA A 1 92 ? -5.533 11.049 8.696 1.00 98.31 92 ALA A N 1
ATOM 706 C CA . ALA A 1 92 ? -4.659 11.673 9.680 1.00 98.31 92 ALA A CA 1
ATOM 707 C C . ALA A 1 92 ? -3.319 12.025 9.021 1.00 98.31 92 ALA A C 1
ATOM 709 O O . ALA A 1 92 ? -2.695 11.142 8.420 1.00 98.31 92 ALA A O 1
ATOM 710 N N . PRO A 1 93 ? -2.863 13.290 9.098 1.00 97.12 93 PRO A N 1
ATOM 711 C CA . PRO A 1 93 ? -1.599 13.691 8.502 1.00 97.12 93 PRO A CA 1
ATOM 712 C C . PRO A 1 93 ? -0.426 12.978 9.179 1.00 97.12 93 PRO A C 1
ATOM 714 O O . PRO A 1 93 ? -0.426 12.749 10.389 1.00 97.12 93 PRO A O 1
ATOM 717 N N . ALA A 1 94 ? 0.586 12.657 8.384 1.00 97.31 94 ALA A N 1
ATOM 718 C CA . ALA A 1 94 ? 1.874 12.204 8.860 1.00 97.31 94 ALA A CA 1
ATOM 719 C C . ALA A 1 94 ? 2.862 13.376 8.947 1.00 97.31 94 ALA A C 1
ATOM 721 O O . ALA A 1 94 ? 2.761 14.348 8.196 1.00 97.31 94 ALA A O 1
ATOM 722 N N . VAL A 1 95 ? 3.826 13.279 9.860 1.00 97.00 95 VAL A N 1
ATOM 723 C CA . VAL A 1 95 ? 4.890 14.276 10.065 1.00 97.00 95 VAL A CA 1
ATOM 724 C C . VAL A 1 95 ? 6.255 13.628 9.898 1.00 97.00 95 VAL A C 1
ATOM 726 O O . VAL A 1 95 ? 6.378 12.444 10.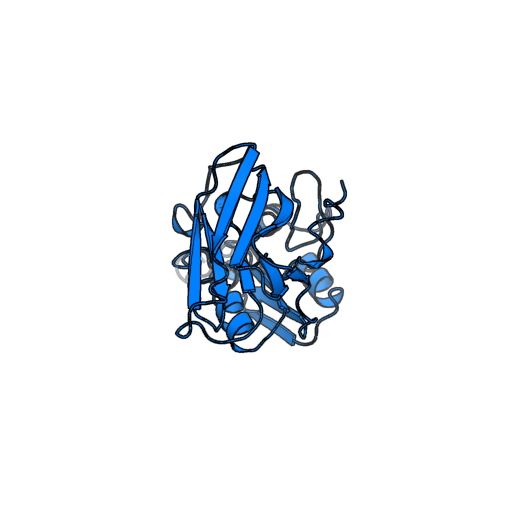175 1.00 97.00 95 VAL A O 1
ATOM 729 N N . LEU A 1 96 ? 7.269 14.391 9.478 1.00 97.62 96 LEU A N 1
ATOM 730 C CA . LEU A 1 96 ? 8.661 13.930 9.438 1.00 97.62 96 LEU A CA 1
ATOM 731 C C . LEU A 1 96 ? 9.146 13.524 10.844 1.00 97.62 96 LEU A C 1
ATOM 733 O O . LEU A 1 96 ? 8.909 14.247 11.811 1.00 97.62 96 LEU A O 1
ATOM 737 N N . GLY A 1 97 ? 9.867 12.407 10.946 1.00 98.00 97 GLY A N 1
ATOM 738 C CA . GLY A 1 97 ? 10.307 11.820 12.211 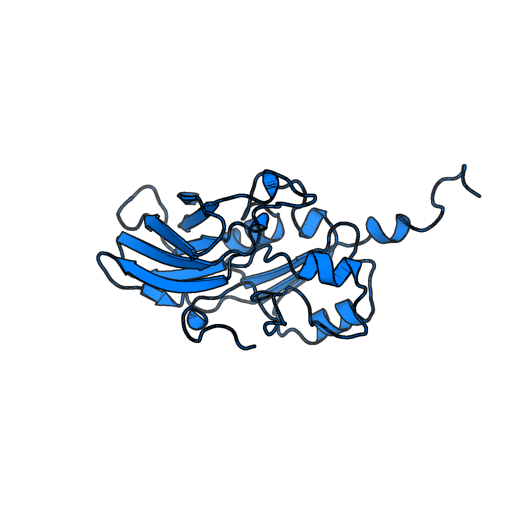1.00 98.00 97 GLY A CA 1
ATOM 739 C C . GLY A 1 97 ? 9.256 10.905 12.842 1.00 98.00 97 GLY A C 1
ATOM 740 O O . GLY A 1 97 ? 8.429 10.312 12.147 1.00 98.00 97 GLY A O 1
ATOM 741 N N . ALA A 1 98 ? 9.327 10.753 14.165 1.00 98.19 98 ALA A N 1
ATOM 742 C CA . ALA A 1 98 ? 8.387 9.942 14.932 1.00 98.19 98 ALA A CA 1
ATOM 743 C C . ALA A 1 98 ? 7.035 10.653 15.084 1.00 98.19 98 ALA A C 1
ATOM 745 O O . ALA A 1 98 ? 6.980 11.845 15.394 1.00 98.19 98 ALA A O 1
ATOM 746 N N . GLY A 1 99 ? 5.943 9.910 14.921 1.00 98.19 99 GLY A N 1
ATOM 747 C CA . GLY A 1 99 ? 4.595 10.445 15.033 1.00 98.19 99 GLY A CA 1
ATOM 748 C C . GLY A 1 99 ? 3.542 9.390 15.349 1.00 98.19 99 GLY A C 1
ATOM 749 O O . GLY A 1 99 ? 3.803 8.185 15.358 1.00 98.19 99 GLY A O 1
ATOM 750 N N . THR A 1 100 ? 2.329 9.884 15.587 1.00 98.38 100 THR A N 1
ATOM 751 C CA . THR A 1 100 ? 1.148 9.074 15.884 1.00 98.38 100 THR A CA 1
ATOM 752 C C . THR A 1 100 ? -0.008 9.515 14.995 1.00 98.38 100 THR A C 1
ATOM 754 O O . THR A 1 100 ? -0.315 10.704 14.923 1.00 98.38 100 THR A O 1
ATOM 757 N N . ALA A 1 101 ? -0.649 8.568 14.310 1.00 98.50 101 ALA A N 1
ATOM 758 C CA . ALA A 1 101 ? -1.838 8.806 13.498 1.00 98.50 101 ALA A CA 1
ATOM 759 C C . ALA A 1 101 ? -3.038 8.127 14.155 1.00 98.50 101 ALA A C 1
ATOM 761 O O . ALA A 1 101 ? -3.025 6.917 14.363 1.00 98.50 101 ALA A O 1
ATOM 762 N N . ARG A 1 102 ? -4.078 8.899 14.471 1.00 98.56 102 ARG A N 1
ATOM 763 C CA . ARG A 1 102 ? -5.314 8.394 15.074 1.00 98.56 102 ARG A CA 1
ATOM 764 C C . ARG A 1 102 ? -6.455 8.538 14.079 1.00 98.56 102 ARG A C 1
ATOM 766 O O . ARG A 1 102 ? -6.660 9.627 13.555 1.00 98.56 102 ARG A O 1
ATOM 773 N N . LEU A 1 103 ? -7.144 7.436 13.797 1.00 98.62 103 LEU A N 1
ATOM 774 C CA . LEU A 1 103 ? -8.147 7.332 12.736 1.00 98.62 103 LEU A CA 1
ATOM 775 C C . LEU A 1 103 ? -9.419 6.676 13.269 1.00 98.62 103 LEU A C 1
ATOM 777 O O . LEU A 1 103 ? -9.363 5.616 13.894 1.00 98.62 103 LEU A O 1
ATOM 781 N N . ARG A 1 104 ? -10.575 7.261 12.964 1.00 98.25 104 ARG A N 1
ATOM 782 C CA . ARG A 1 104 ? -11.895 6.678 13.220 1.00 98.25 104 ARG A CA 1
ATOM 783 C C . ARG A 1 104 ? -12.145 5.518 12.271 1.00 98.25 104 ARG A C 1
ATOM 785 O O . ARG A 1 104 ? -12.002 5.660 11.062 1.00 98.25 104 ARG A O 1
ATOM 792 N N . THR A 1 105 ? -12.582 4.379 12.804 1.00 97.44 105 THR A N 1
ATOM 793 C CA . THR A 1 105 ? -12.835 3.165 12.003 1.00 97.44 105 THR A CA 1
ATOM 794 C C . THR A 1 105 ? -14.161 3.210 11.246 1.00 97.44 105 THR A C 1
ATOM 796 O O . THR A 1 105 ? -14.435 2.332 10.4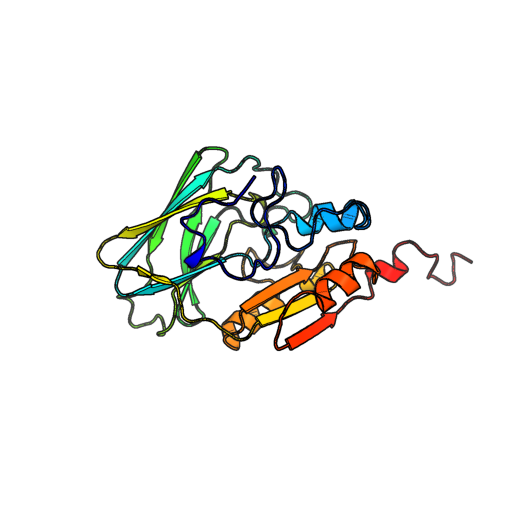27 1.00 97.44 105 THR A O 1
ATOM 799 N N . GLY A 1 106 ? -15.023 4.183 11.559 1.00 95.38 106 GLY A N 1
ATOM 800 C CA . GLY A 1 106 ? -16.367 4.293 10.988 1.00 95.38 106 GLY A CA 1
ATOM 801 C C . GLY A 1 106 ? -17.310 3.182 11.441 1.00 95.38 106 GLY A C 1
ATOM 802 O O . GLY A 1 106 ? -18.339 2.987 10.809 1.00 95.38 106 GLY A O 1
ATOM 803 N N . LYS A 1 107 ? -16.974 2.435 12.507 1.00 91.94 107 LYS A N 1
ATOM 804 C CA . LYS A 1 107 ? -17.798 1.318 12.999 1.00 91.94 107 LYS A CA 1
ATOM 805 C C . LYS A 1 107 ? -19.219 1.737 13.386 1.00 91.94 107 LYS A C 1
ATOM 807 O O . LYS A 1 107 ? -20.149 0.966 13.166 1.00 91.94 107 LYS A O 1
ATOM 812 N N . ASP A 1 108 ? -19.357 2.943 13.928 1.00 89.88 108 ASP A N 1
ATOM 813 C CA . ASP A 1 108 ? -20.628 3.482 14.422 1.00 89.88 108 ASP A CA 1
ATOM 814 C C . ASP A 1 108 ? -21.367 4.333 13.376 1.00 89.88 108 ASP A C 1
ATOM 816 O O . ASP A 1 108 ? -22.424 4.895 13.660 1.00 89.88 108 ASP A O 1
ATOM 820 N N . ASP A 1 109 ? -20.814 4.464 12.168 1.00 90.56 109 ASP A N 1
ATOM 821 C CA . ASP A 1 109 ? -21.431 5.224 11.087 1.00 90.56 109 ASP A CA 1
ATOM 822 C C . ASP A 1 109 ? -22.258 4.285 10.203 1.00 90.56 109 ASP A C 1
ATOM 824 O O . ASP A 1 109 ? -21.724 3.561 9.367 1.00 90.56 109 ASP A O 1
ATOM 828 N N . ALA A 1 110 ? -23.583 4.325 10.358 1.00 86.50 110 ALA A N 1
ATOM 829 C CA . ALA A 1 110 ? -24.510 3.499 9.581 1.00 86.50 110 ALA A CA 1
ATOM 830 C C . ALA A 1 110 ? -24.484 3.778 8.062 1.00 86.50 110 ALA A C 1
ATOM 832 O O . ALA A 1 110 ? -25.072 3.021 7.290 1.00 86.50 110 ALA A O 1
ATOM 833 N N . THR A 1 111 ? -23.843 4.865 7.618 1.00 87.56 111 THR A N 1
ATOM 834 C CA . THR A 1 111 ? -23.645 5.175 6.193 1.00 87.56 111 THR A CA 1
ATOM 835 C C . THR A 1 111 ? -22.377 4.537 5.619 1.00 87.56 111 THR A C 1
ATOM 837 O O . THR A 1 111 ? -22.212 4.468 4.396 1.00 87.56 111 THR A O 1
ATOM 840 N N . VAL A 1 112 ? -21.483 4.057 6.486 1.00 87.31 112 VAL A N 1
ATOM 841 C CA . VAL A 1 112 ? -20.288 3.300 6.122 1.00 87.31 112 VAL A CA 1
ATOM 842 C C . VAL A 1 112 ? -20.675 1.825 6.058 1.00 87.31 112 VAL A C 1
ATOM 844 O O . VAL A 1 112 ? -21.179 1.254 7.019 1.00 87.31 112 VAL A O 1
ATOM 847 N N . GLY A 1 113 ? -20.476 1.204 4.894 1.00 81.81 113 GLY A N 1
ATOM 848 C CA . GLY A 1 113 ? -20.777 -0.216 4.718 1.00 81.81 113 GLY A CA 1
ATOM 849 C C . GLY A 1 113 ? -19.920 -1.115 5.615 1.00 81.81 113 GLY A C 1
ATOM 850 O O . GLY A 1 113 ? -18.849 -0.723 6.083 1.00 81.81 113 GLY A O 1
ATOM 851 N N . ASP A 1 114 ? -20.373 -2.351 5.806 1.00 84.56 114 ASP A N 1
ATOM 852 C CA . ASP A 1 114 ? -19.628 -3.364 6.550 1.00 84.56 114 ASP A CA 1
ATOM 853 C C . ASP A 1 114 ? -18.337 -3.805 5.832 1.00 84.56 114 ASP A C 1
ATOM 855 O O . ASP A 1 114 ? -18.049 -3.437 4.689 1.00 84.56 114 ASP A O 1
ATOM 859 N N . GLY A 1 115 ? -17.542 -4.619 6.528 1.00 90.44 115 GLY A N 1
ATOM 860 C CA . GLY A 1 115 ? -16.286 -5.174 6.031 1.00 90.44 115 GLY A CA 1
ATOM 861 C C . GLY A 1 115 ? -15.067 -4.732 6.845 1.00 90.44 115 GLY A C 1
ATOM 862 O O . GLY A 1 115 ? -15.215 -4.032 7.860 1.00 90.44 115 GLY A O 1
ATOM 863 N N . PRO A 1 116 ? -13.866 -5.171 6.426 1.00 96.06 116 PRO A N 1
ATOM 864 C CA . PRO A 1 116 ? -12.624 -4.806 7.088 1.00 96.06 116 PRO A CA 1
ATOM 865 C C . PRO A 1 116 ? -12.361 -3.303 6.968 1.00 96.06 116 PRO A C 1
ATOM 867 O O . PRO A 1 116 ? -12.689 -2.670 5.960 1.00 96.06 116 PRO A O 1
ATOM 870 N N . ALA A 1 117 ? -11.753 -2.744 8.009 1.00 97.88 117 ALA A N 1
ATOM 871 C CA . ALA A 1 117 ? -11.149 -1.426 7.948 1.00 97.88 117 ALA A CA 1
ATOM 872 C C . ALA A 1 117 ? -9.745 -1.552 7.341 1.00 97.88 117 ALA A C 1
ATOM 874 O O . ALA A 1 117 ? -9.000 -2.482 7.656 1.00 97.88 117 ALA A O 1
ATOM 875 N N . ILE A 1 118 ? -9.402 -0.619 6.457 1.00 98.38 118 ILE A N 1
ATOM 876 C CA . ILE A 1 118 ? -8.174 -0.634 5.662 1.00 98.38 118 ILE A CA 1
ATOM 877 C C . ILE A 1 118 ? -7.465 0.703 5.850 1.00 98.38 118 ILE A C 1
ATOM 879 O O . ILE A 1 118 ? -7.995 1.739 5.454 1.00 98.38 118 ILE A O 1
ATOM 883 N N . VAL A 1 119 ? -6.264 0.694 6.421 1.00 98.56 119 VAL A N 1
ATOM 884 C CA . VAL A 1 119 ? -5.428 1.891 6.573 1.00 98.56 119 VAL A CA 1
ATOM 885 C C . VAL A 1 119 ? -4.342 1.890 5.506 1.00 98.56 119 VAL A C 1
ATOM 887 O O . VAL A 1 119 ? -3.425 1.070 5.554 1.00 98.56 119 VAL A O 1
ATOM 890 N N . TYR A 1 120 ? -4.429 2.812 4.549 1.00 98.31 120 TYR A N 1
ATOM 891 C CA . TYR A 1 120 ? -3.385 3.035 3.548 1.00 98.31 120 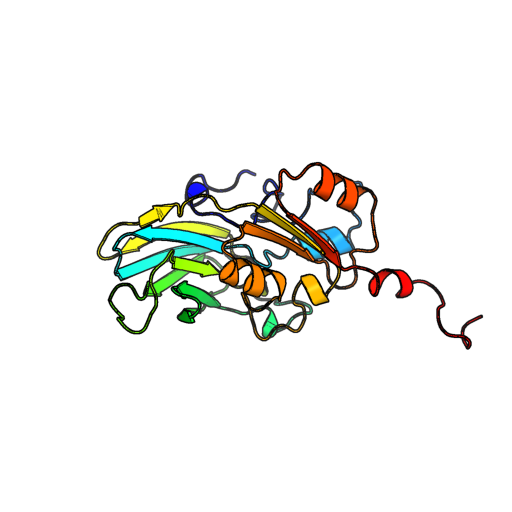TYR A CA 1
ATOM 892 C C . TYR A 1 120 ? -2.347 4.036 4.046 1.00 98.31 120 TYR A C 1
ATOM 894 O O . TYR A 1 120 ? -2.673 4.999 4.747 1.00 98.31 120 TYR A O 1
ATOM 902 N N . LEU A 1 121 ? -1.095 3.811 3.648 1.00 97.69 121 LEU A N 1
ATOM 903 C CA . LEU A 1 121 ? 0.038 4.644 4.038 1.00 97.69 121 LEU A CA 1
ATOM 904 C C . LEU A 1 121 ? 0.115 5.936 3.205 1.00 97.69 121 LEU A C 1
ATOM 906 O O . LEU A 1 121 ? -0.260 5.924 2.031 1.00 97.69 121 LEU A O 1
ATOM 910 N N . PRO A 1 122 ? 0.685 7.024 3.750 1.00 96.25 122 PRO A N 1
ATOM 911 C CA . PRO A 1 122 ? 1.191 8.130 2.943 1.00 96.25 122 PRO A CA 1
ATOM 912 C C . PRO A 1 122 ? 2.409 7.659 2.135 1.00 96.25 122 PRO A C 1
ATOM 914 O O . PRO A 1 122 ? 3.543 7.664 2.618 1.00 96.25 122 PRO A O 1
ATOM 917 N N . GLU A 1 123 ? 2.160 7.203 0.906 1.00 94.38 123 GLU A N 1
ATOM 918 C CA . GLU A 1 123 ? 3.132 6.518 0.041 1.00 94.38 123 GLU A CA 1
ATOM 919 C C . GLU A 1 123 ? 4.424 7.332 -0.147 1.00 94.38 123 GLU A C 1
ATOM 921 O O . GLU A 1 123 ? 5.519 6.775 -0.073 1.00 94.38 123 GLU A O 1
ATOM 926 N N . GLY A 1 124 ? 4.319 8.655 -0.314 1.00 92.94 124 GLY A N 1
ATOM 927 C CA . GLY A 1 124 ? 5.474 9.547 -0.480 1.00 92.94 124 GLY A CA 1
ATOM 928 C C . GLY A 1 124 ? 6.355 9.674 0.760 1.00 92.94 124 GLY A C 1
ATOM 929 O O . GLY A 1 124 ? 7.573 9.759 0.634 1.00 92.94 124 GLY A O 1
ATOM 930 N N . MET A 1 125 ? 5.755 9.625 1.951 1.00 96.00 125 MET A N 1
ATOM 931 C CA . MET A 1 125 ? 6.480 9.758 3.220 1.00 96.00 125 MET A CA 1
ATOM 932 C C . MET A 1 125 ? 7.133 8.447 3.665 1.00 96.00 125 MET A C 1
ATOM 934 O O . MET A 1 125 ? 7.984 8.458 4.548 1.00 96.00 125 MET A O 1
ATOM 938 N N . ARG A 1 126 ? 6.764 7.308 3.067 1.00 95.62 126 ARG A N 1
ATOM 939 C CA . ARG A 1 126 ? 7.382 5.992 3.325 1.00 95.62 126 ARG A CA 1
ATOM 940 C C . ARG A 1 126 ? 7.525 5.664 4.826 1.00 95.62 126 ARG A C 1
ATOM 942 O O . ARG A 1 126 ? 8.618 5.289 5.258 1.00 95.62 126 ARG A O 1
ATOM 949 N N . PRO A 1 127 ? 6.469 5.833 5.644 1.00 96.31 127 PRO A N 1
ATOM 950 C CA . PRO A 1 127 ? 6.586 5.609 7.076 1.00 96.31 127 PRO A CA 1
ATOM 951 C C . PRO A 1 127 ? 6.901 4.140 7.363 1.00 96.31 127 PRO A C 1
ATOM 953 O O . PRO A 1 127 ? 6.408 3.254 6.672 1.00 96.31 127 PRO A O 1
ATOM 956 N N . THR A 1 128 ? 7.669 3.880 8.414 1.00 96.56 128 THR A N 1
ATOM 957 C CA . THR A 1 128 ? 7.723 2.579 9.080 1.00 96.56 128 THR A CA 1
ATOM 958 C C . THR A 1 128 ? 6.732 2.621 10.230 1.00 96.56 128 THR A C 1
ATOM 960 O O . THR A 1 128 ? 6.919 3.384 11.175 1.00 96.56 128 THR A O 1
ATOM 963 N N . VAL A 1 129 ? 5.669 1.825 10.155 1.00 97.62 129 VAL A N 1
ATOM 964 C CA . VAL A 1 129 ? 4.707 1.698 11.253 1.00 97.62 129 VAL A CA 1
ATOM 965 C C . VAL A 1 129 ? 5.245 0.686 12.253 1.00 97.62 129 VAL A C 1
ATOM 967 O O . VAL A 1 129 ? 5.527 -0.458 11.893 1.00 97.62 129 VAL A O 1
ATOM 970 N N . SER A 1 130 ? 5.411 1.134 13.494 1.00 96.88 130 SER A N 1
ATOM 971 C CA . SER A 1 130 ? 5.892 0.324 14.607 1.00 96.88 130 SER A CA 1
ATOM 972 C C . SER A 1 130 ? 4.751 -0.290 15.394 1.00 96.88 130 SER A C 1
ATOM 974 O O . SER A 1 130 ? 4.936 -1.388 15.905 1.00 96.88 130 SER A O 1
ATOM 976 N N . THR A 1 131 ? 3.588 0.373 15.479 1.00 97.69 131 THR A N 1
ATOM 977 C CA . THR A 1 131 ? 2.404 -0.252 16.067 1.00 97.69 131 THR A CA 1
ATOM 978 C C . THR A 1 131 ? 1.072 0.122 15.428 1.00 97.69 131 THR A C 1
ATOM 980 O O . THR A 1 131 ? 0.938 1.190 14.839 1.00 97.69 131 THR A O 1
ATOM 983 N N . ILE A 1 132 ? 0.075 -0.761 15.583 1.00 98.25 132 ILE A N 1
ATOM 984 C CA . ILE A 1 132 ? -1.359 -0.456 15.415 1.00 98.25 132 ILE A CA 1
ATOM 985 C C . ILE A 1 132 ? -2.147 -0.883 16.660 1.00 98.25 132 ILE A C 1
ATOM 987 O O . ILE A 1 132 ? -2.138 -2.055 17.031 1.00 98.25 132 ILE A O 1
ATOM 991 N N . THR A 1 133 ? -2.836 0.049 17.308 1.00 98.19 133 THR A N 1
ATOM 992 C CA . THR A 1 133 ? -3.523 -0.191 18.585 1.00 98.19 133 THR A CA 1
ATOM 993 C C . THR A 1 133 ? -4.995 0.178 18.476 1.00 98.19 133 THR A C 1
ATOM 995 O O . THR A 1 133 ? -5.337 1.248 17.979 1.00 98.19 133 THR A O 1
ATOM 998 N N . ALA A 1 134 ? -5.873 -0.704 18.955 1.00 98.25 134 ALA A N 1
ATOM 999 C CA . ALA A 1 134 ? -7.300 -0.429 19.065 1.00 98.25 134 ALA A CA 1
ATOM 1000 C C . ALA A 1 134 ? -7.589 0.604 20.161 1.00 98.25 134 ALA A C 1
ATOM 1002 O O . ALA A 1 134 ? -7.012 0.550 21.247 1.00 98.25 134 ALA A O 1
ATOM 1003 N N . VAL A 1 135 ? -8.550 1.487 19.906 1.00 98.19 135 VAL A N 1
ATOM 1004 C CA . VAL A 1 135 ? -9.122 2.389 20.905 1.00 98.19 135 VAL A CA 1
ATOM 1005 C C . VAL A 1 135 ? -10.635 2.188 20.934 1.00 98.19 135 VAL A C 1
ATOM 1007 O O . VAL A 1 135 ? -11.296 2.179 19.896 1.00 98.19 135 VAL A O 1
ATOM 1010 N N . GLY A 1 136 ? -11.188 2.014 22.138 1.00 96.12 136 GLY A N 1
ATOM 1011 C CA . GLY A 1 136 ? -12.630 1.836 22.327 1.00 96.12 136 GLY A CA 1
ATOM 1012 C C . GLY A 1 136 ? -13.177 0.525 21.754 1.00 96.12 136 GLY A C 1
ATOM 1013 O O . GLY A 1 136 ? -14.253 0.536 21.175 1.00 96.12 136 GLY A O 1
ATOM 1014 N N . GLY A 1 137 ? -12.428 -0.573 21.879 1.00 96.94 137 GLY A N 1
ATOM 1015 C CA . GLY A 1 137 ? -12.807 -1.908 21.410 1.00 96.94 137 GLY A CA 1
ATOM 1016 C C . GLY A 1 137 ? -11.571 -2.756 21.118 1.00 96.94 137 GLY A C 1
ATOM 1017 O O . GLY A 1 137 ? -10.508 -2.539 21.704 1.00 96.94 137 GLY A O 1
ATOM 1018 N N . SER A 1 138 ? -11.707 -3.701 20.197 1.00 97.69 138 SER A N 1
ATOM 1019 C CA . SER A 1 138 ? -10.674 -4.650 19.783 1.00 97.69 138 SER A CA 1
ATOM 1020 C C . SER A 1 138 ? -10.477 -4.653 18.266 1.00 97.69 138 SER A C 1
ATOM 1022 O O . SER A 1 138 ? -11.375 -4.283 17.503 1.00 97.69 138 SER A O 1
ATOM 1024 N N . ILE A 1 139 ? -9.280 -5.058 17.832 1.00 98.25 139 ILE A N 1
ATOM 1025 C CA . ILE A 1 139 ? -8.965 -5.324 16.426 1.00 98.25 139 ILE A CA 1
ATOM 1026 C C . ILE A 1 139 ? -8.270 -6.675 16.295 1.00 98.25 139 ILE A C 1
ATOM 1028 O O . ILE A 1 139 ? -7.425 -7.034 17.113 1.00 98.25 139 ILE A O 1
ATOM 1032 N N . GLU A 1 140 ? -8.586 -7.382 15.221 1.00 98.19 140 GLU A N 1
ATOM 1033 C CA . GLU A 1 140 ? -7.932 -8.615 14.794 1.00 98.19 140 GLU A CA 1
ATOM 1034 C C . GLU A 1 140 ? -7.562 -8.501 13.308 1.00 98.19 140 GLU A C 1
ATOM 1036 O O . GLU A 1 140 ? -8.218 -7.754 12.571 1.00 98.19 140 GLU A O 1
ATOM 1041 N N . PRO A 1 141 ? -6.516 -9.198 12.831 1.00 98.38 141 PRO A N 1
ATOM 1042 C CA . PRO A 1 141 ? -6.165 -9.192 11.416 1.00 98.38 141 PRO A CA 1
ATOM 1043 C C . PRO A 1 141 ? -7.354 -9.567 10.533 1.00 98.38 141 PRO A C 1
ATOM 1045 O O . PRO A 1 141 ? -8.074 -10.525 10.817 1.00 98.38 141 PRO A O 1
ATOM 1048 N N . ALA A 1 142 ? -7.550 -8.836 9.435 1.00 97.62 142 ALA A N 1
ATOM 1049 C CA . ALA A 1 142 ? -8.602 -9.187 8.489 1.00 97.62 142 ALA A CA 1
ATOM 1050 C C . ALA A 1 142 ? -8.345 -10.582 7.878 1.00 97.62 142 ALA A C 1
ATOM 1052 O O . ALA A 1 142 ? -7.180 -10.953 7.681 1.00 97.62 142 ALA A O 1
ATOM 1053 N N . PRO A 1 143 ? -9.394 -11.349 7.525 1.00 96.19 143 PRO A N 1
ATOM 1054 C CA . PRO A 1 143 ? -9.237 -12.619 6.821 1.00 96.19 143 PRO A CA 1
ATOM 1055 C C . PRO A 1 143 ? -8.356 -12.487 5.573 1.00 96.19 143 PRO A C 1
ATOM 1057 O O . PRO A 1 143 ? -8.350 -11.451 4.906 1.00 96.19 143 PRO A O 1
ATOM 1060 N N . ALA A 1 144 ? -7.606 -13.540 5.249 1.00 95.25 144 ALA A N 1
ATOM 1061 C CA . ALA A 1 144 ? -6.802 -13.560 4.032 1.00 95.25 144 ALA A CA 1
ATOM 1062 C C . ALA A 1 144 ? -7.698 -13.468 2.785 1.00 95.25 144 ALA A C 1
ATOM 1064 O O . ALA A 1 144 ? -8.773 -14.066 2.729 1.00 95.25 144 ALA A O 1
ATOM 1065 N N . GLN A 1 145 ? -7.228 -12.729 1.785 1.00 96.81 145 GLN A N 1
ATOM 1066 C CA . GLN A 1 145 ? -7.873 -12.560 0.486 1.00 96.81 145 GLN A CA 1
ATOM 1067 C C . GLN A 1 145 ? -7.031 -13.237 -0.602 1.00 96.81 145 GLN A C 1
ATOM 1069 O O . GLN A 1 145 ? -5.814 -13.354 -0.417 1.00 96.81 145 GLN A O 1
ATOM 1074 N N . PRO A 1 146 ? -7.631 -13.643 -1.739 1.00 98.25 146 PRO A N 1
ATOM 1075 C CA . PRO A 1 146 ? -6.866 -14.098 -2.892 1.00 98.25 146 PRO A CA 1
ATOM 1076 C C . PRO A 1 146 ? -5.854 -13.031 -3.303 1.00 98.25 146 PRO A C 1
ATOM 1078 O O . PRO A 1 146 ? -6.195 -11.847 -3.423 1.00 98.25 146 PRO A O 1
ATOM 1081 N N . ARG A 1 147 ? -4.598 -13.430 -3.488 1.00 98.62 147 ARG A N 1
ATOM 1082 C CA . ARG A 1 147 ? -3.527 -12.487 -3.800 1.00 98.62 147 ARG A CA 1
ATOM 1083 C C . ARG A 1 147 ? -3.513 -12.179 -5.286 1.00 98.62 147 ARG A C 1
ATOM 1085 O O . ARG A 1 147 ? -3.539 -13.077 -6.124 1.00 98.62 147 ARG A O 1
ATOM 1092 N N . TRP A 1 148 ? -3.378 -10.899 -5.607 1.00 98.81 148 TRP A N 1
ATOM 1093 C CA . TRP A 1 148 ? -3.251 -10.415 -6.973 1.00 98.81 148 TRP A CA 1
ATOM 1094 C C . TRP A 1 148 ? -1.937 -9.657 -7.153 1.00 98.81 148 TRP A C 1
ATOM 1096 O O . TRP A 1 148 ? -1.680 -8.665 -6.473 1.00 98.81 148 TRP A O 1
ATOM 1106 N N . VAL A 1 149 ? -1.101 -10.109 -8.086 1.00 98.81 149 VAL A N 1
ATOM 1107 C CA . VAL A 1 149 ? 0.096 -9.377 -8.514 1.00 98.81 149 VAL A CA 1
ATOM 1108 C C . VAL A 1 149 ? -0.243 -8.511 -9.725 1.00 98.81 149 VAL A C 1
ATOM 1110 O O . VAL A 1 149 ? -0.625 -9.021 -10.779 1.00 98.81 149 VAL A O 1
ATOM 1113 N N . ALA A 1 150 ? -0.073 -7.196 -9.585 1.00 98.69 150 ALA A N 1
ATOM 1114 C CA . ALA A 1 150 ? -0.267 -6.229 -10.663 1.00 98.69 150 ALA A CA 1
ATOM 1115 C C . ALA A 1 150 ? 1.085 -5.625 -11.064 1.00 98.69 150 ALA A C 1
ATOM 1117 O O . ALA A 1 150 ? 1.546 -4.670 -10.440 1.00 98.69 150 ALA A O 1
ATOM 1118 N N . TYR A 1 151 ? 1.733 -6.187 -12.084 1.00 98.62 151 TYR A N 1
ATOM 1119 C CA . TYR A 1 151 ? 2.993 -5.667 -12.620 1.00 98.62 151 TYR A CA 1
ATOM 1120 C C . TYR A 1 151 ? 2.730 -4.716 -13.785 1.00 98.62 151 TYR A C 1
ATOM 1122 O O . TYR A 1 151 ? 1.967 -5.030 -14.699 1.00 98.62 151 TYR A O 1
ATOM 1130 N N . GLY A 1 152 ? 3.374 -3.552 -13.772 1.00 98.00 152 GLY A N 1
ATOM 1131 C CA . GLY A 1 152 ? 3.169 -2.552 -14.809 1.00 98.00 152 GLY A CA 1
ATOM 1132 C C . GLY A 1 152 ? 4.042 -1.320 -14.647 1.00 98.00 152 GLY A C 1
ATOM 1133 O O . GLY A 1 152 ? 4.966 -1.289 -13.841 1.00 98.00 152 GLY A O 1
ATOM 1134 N N . ASP A 1 153 ? 3.741 -0.293 -15.427 1.00 96.69 153 ASP A N 1
ATOM 1135 C CA . ASP A 1 153 ? 4.471 0.972 -15.412 1.00 96.69 153 ASP A CA 1
ATOM 1136 C C . ASP A 1 153 ? 3.852 2.000 -14.438 1.00 96.69 153 ASP A C 1
ATOM 1138 O O . ASP A 1 153 ? 3.218 1.655 -13.434 1.00 96.69 153 ASP A O 1
ATOM 1142 N N . SER A 1 154 ? 4.058 3.286 -14.720 1.00 95.94 154 SER A N 1
ATOM 1143 C CA . SER A 1 154 ? 3.552 4.417 -13.940 1.00 95.94 154 SER A CA 1
ATOM 1144 C C . SER A 1 154 ? 2.037 4.424 -13.767 1.00 95.94 154 SER A C 1
ATOM 1146 O O . SER A 1 154 ? 1.542 4.955 -12.769 1.00 95.94 154 SER A O 1
ATOM 1148 N N . VAL A 1 155 ? 1.300 3.842 -14.718 1.00 96.31 155 VAL A N 1
ATOM 1149 C CA . VAL A 1 155 ? -0.160 3.750 -14.655 1.00 96.31 155 VAL A CA 1
ATOM 1150 C C . VAL A 1 155 ? -0.572 2.783 -13.550 1.00 96.31 155 VAL A C 1
ATOM 1152 O O . VAL A 1 155 ? -1.444 3.108 -12.746 1.00 96.31 155 VAL A O 1
ATOM 1155 N N . ALA A 1 156 ? 0.089 1.624 -13.461 1.00 97.50 156 ALA A N 1
ATOM 1156 C CA . ALA A 1 156 ? -0.132 0.659 -12.384 1.00 97.50 156 ALA A CA 1
ATOM 1157 C C . ALA A 1 156 ? 0.334 1.197 -11.027 1.00 97.50 156 ALA A C 1
ATOM 1159 O O . ALA A 1 156 ? -0.376 1.033 -10.035 1.00 97.50 156 ALA A O 1
ATOM 1160 N N . GLU A 1 157 ? 1.468 1.902 -10.979 1.00 96.81 157 GLU A N 1
ATOM 1161 C CA . GLU A 1 157 ? 1.940 2.530 -9.737 1.00 96.81 157 GLU A CA 1
ATOM 1162 C C . GLU A 1 157 ? 0.999 3.642 -9.247 1.00 96.81 157 GLU A C 1
ATOM 1164 O O . GLU A 1 157 ? 0.951 3.947 -8.061 1.00 96.81 157 GLU A O 1
ATOM 1169 N N . GLY A 1 158 ? 0.222 4.251 -10.144 1.00 95.31 158 GLY A N 1
ATOM 1170 C CA . GLY A 1 158 ? -0.635 5.379 -9.799 1.00 95.31 158 GLY A CA 1
ATOM 1171 C C . GLY A 1 158 ? 0.144 6.682 -9.643 1.00 95.31 158 GLY A C 1
ATOM 1172 O O . GLY A 1 158 ? -0.193 7.479 -8.772 1.00 95.31 158 GLY A O 1
ATOM 1173 N N . TRP A 1 159 ? 1.158 6.920 -10.491 1.00 92.12 159 TRP A N 1
ATOM 1174 C CA . TRP A 1 159 ? 1.964 8.155 -10.491 1.00 92.12 159 TRP A CA 1
ATOM 1175 C C . TRP A 1 159 ? 1.079 9.395 -10.324 1.00 92.12 159 TRP A C 1
ATOM 1177 O O . TRP A 1 159 ? 1.285 10.177 -9.399 1.00 92.12 159 TRP A O 1
ATOM 1187 N N . VAL A 1 160 ? 0.076 9.544 -11.191 1.00 90.56 160 VAL A N 1
ATOM 1188 C CA . VAL A 1 160 ? -0.834 10.702 -11.238 1.00 90.56 160 VAL A CA 1
ATOM 1189 C C . VAL A 1 160 ? -2.191 10.431 -10.578 1.00 90.56 160 VAL A C 1
ATOM 1191 O O . VAL A 1 160 ? -3.175 11.104 -10.879 1.00 90.56 160 VAL A O 1
ATOM 1194 N N . ALA A 1 161 ? -2.275 9.425 -9.704 1.00 93.44 161 ALA A N 1
ATOM 1195 C CA . ALA A 1 161 ? -3.480 9.199 -8.917 1.00 93.44 161 ALA A CA 1
ATOM 1196 C C . ALA A 1 161 ? -3.735 10.390 -7.978 1.00 93.44 161 ALA A C 1
ATOM 1198 O O . ALA A 1 161 ? -2.799 11.033 -7.504 1.00 93.44 161 ALA A O 1
ATOM 1199 N N . SER A 1 162 ? -5.006 10.657 -7.669 1.00 90.75 162 SER A N 1
ATOM 1200 C CA . SER A 1 162 ? -5.417 11.792 -6.823 1.00 90.75 162 SER A CA 1
ATOM 1201 C C . SER A 1 162 ? -4.916 11.717 -5.374 1.00 90.75 162 SER A C 1
ATOM 1203 O O . SER A 1 162 ? -5.054 12.682 -4.630 1.00 90.75 162 SER A O 1
ATOM 1205 N N . GLY A 1 163 ? -4.346 10.584 -4.968 1.00 91.31 163 GLY A N 1
ATOM 1206 C CA . GLY A 1 163 ? -3.691 10.389 -3.683 1.00 91.31 163 GLY A CA 1
ATOM 1207 C C . GLY A 1 163 ? -3.338 8.917 -3.451 1.00 91.31 163 GLY A C 1
ATOM 1208 O O . GLY A 1 163 ? -3.634 8.063 -4.302 1.00 91.31 163 GLY A O 1
ATOM 1209 N N . PRO A 1 164 ? -2.762 8.592 -2.280 1.00 89.12 164 PRO A N 1
ATOM 1210 C CA . PRO A 1 164 ? -2.639 7.216 -1.818 1.00 89.12 164 PRO A CA 1
ATOM 1211 C C . PRO A 1 164 ? -3.977 6.494 -1.907 1.00 89.12 164 PRO A C 1
ATOM 1213 O O . PRO A 1 164 ? -5.024 7.117 -1.741 1.00 89.12 164 PRO A O 1
ATOM 1216 N N . SER A 1 165 ? -3.955 5.181 -2.134 1.00 93.69 165 SER A N 1
ATOM 1217 C CA . SER A 1 165 ? -5.151 4.321 -2.252 1.00 93.69 165 SER A CA 1
ATOM 1218 C C . SER A 1 165 ? -6.027 4.480 -3.510 1.00 93.69 165 SER A C 1
ATOM 1220 O O . SER A 1 165 ? -6.971 3.698 -3.687 1.00 93.69 165 SER A O 1
ATOM 1222 N N . PHE A 1 166 ? -5.691 5.420 -4.407 1.00 95.88 166 PHE A N 1
ATOM 1223 C CA . PHE A 1 166 ? -6.415 5.675 -5.664 1.00 95.88 166 PHE A CA 1
ATOM 1224 C C . PHE A 1 166 ? -5.739 5.114 -6.922 1.00 95.88 166 PHE A C 1
ATOM 1226 O O . PHE A 1 166 ? -6.298 5.230 -8.012 1.00 95.88 166 PHE A O 1
ATOM 1233 N N . ALA A 1 167 ? -4.568 4.478 -6.804 1.00 96.38 167 ALA A N 1
ATOM 1234 C CA . ALA A 1 167 ? -4.009 3.702 -7.909 1.00 96.38 167 ALA A CA 1
ATOM 1235 C C . ALA A 1 167 ? -5.031 2.645 -8.366 1.00 96.38 167 ALA A C 1
ATOM 1237 O O . ALA A 1 167 ? -5.670 1.997 -7.530 1.00 96.38 167 ALA A O 1
ATOM 1238 N N . TRP A 1 168 ? -5.193 2.452 -9.678 1.00 97.69 168 TRP A N 1
ATOM 1239 C CA . TRP A 1 168 ? -6.248 1.579 -10.199 1.00 97.69 168 TRP A CA 1
ATOM 1240 C C . TRP A 1 168 ? -6.181 0.133 -9.667 1.00 97.69 168 TRP A C 1
ATOM 1242 O O . TRP A 1 168 ? -7.257 -0.399 -9.376 1.00 97.69 168 TRP A O 1
ATOM 1252 N N . PRO A 1 169 ? -5.000 -0.500 -9.435 1.00 98.25 169 PRO A N 1
ATOM 1253 C CA . PRO A 1 169 ? -4.966 -1.839 -8.853 1.00 98.25 169 PRO A CA 1
ATOM 1254 C C . PRO A 1 169 ? -5.517 -1.838 -7.430 1.00 98.25 169 PRO A C 1
ATOM 1256 O O . PRO A 1 169 ? -6.246 -2.740 -7.039 1.00 98.25 169 PRO A O 1
ATOM 1259 N N . THR A 1 170 ? -5.234 -0.783 -6.666 1.00 97.75 170 THR A N 1
ATOM 1260 C CA . THR A 1 170 ? -5.722 -0.619 -5.297 1.00 97.75 170 THR A CA 1
ATOM 1261 C C . THR A 1 170 ? -7.239 -0.436 -5.249 1.00 97.75 170 THR A C 1
ATOM 1263 O O . THR A 1 170 ? -7.905 -1.040 -4.408 1.00 97.75 170 THR A O 1
ATOM 1266 N N . VAL A 1 171 ? -7.799 0.364 -6.162 1.00 97.94 171 VAL A N 1
ATOM 1267 C CA . VAL A 1 171 ? -9.252 0.575 -6.274 1.00 97.94 171 VAL A CA 1
ATOM 1268 C C . VAL A 1 171 ? -9.960 -0.721 -6.674 1.00 97.94 171 VAL A C 1
ATOM 1270 O O . VAL A 1 171 ? -10.917 -1.122 -6.012 1.00 97.94 171 VAL A O 1
ATOM 1273 N N . ALA A 1 172 ? -9.465 -1.406 -7.708 1.00 98.00 172 ALA A N 1
ATOM 1274 C CA . ALA A 1 172 ? -10.024 -2.678 -8.162 1.00 98.00 172 ALA A CA 1
ATOM 1275 C C . ALA A 1 172 ? -9.897 -3.770 -7.088 1.00 98.00 172 ALA A C 1
ATOM 1277 O O . ALA A 1 172 ? -10.858 -4.485 -6.818 1.00 98.00 172 ALA A O 1
ATOM 1278 N N . GLY A 1 173 ? -8.745 -3.855 -6.420 1.00 97.69 173 GLY A N 1
ATOM 1279 C CA . GLY A 1 173 ? -8.492 -4.822 -5.357 1.00 97.69 173 GLY A CA 1
ATOM 1280 C C . GLY A 1 173 ? -9.452 -4.680 -4.189 1.00 97.69 173 GLY A C 1
ATOM 1281 O O . GLY A 1 173 ? -10.069 -5.654 -3.768 1.00 97.69 173 GLY A O 1
ATOM 1282 N N . ARG A 1 174 ? -9.664 -3.442 -3.732 1.00 96.25 174 ARG A N 1
ATOM 1283 C CA . ARG A 1 174 ? -10.646 -3.140 -2.687 1.00 96.25 174 ARG A CA 1
ATOM 1284 C C . ARG A 1 174 ? -12.076 -3.472 -3.123 1.00 96.25 174 ARG A C 1
ATOM 1286 O O . ARG A 1 174 ? -12.843 -3.980 -2.313 1.00 96.25 174 ARG A O 1
ATOM 1293 N N . GLY A 1 175 ? -12.431 -3.208 -4.382 1.00 95.69 175 GLY A N 1
ATOM 1294 C CA . GLY A 1 175 ? -13.760 -3.507 -4.928 1.00 95.69 175 GLY A CA 1
ATOM 1295 C C . GLY A 1 175 ? -14.046 -5.002 -5.117 1.00 95.69 175 GLY A C 1
ATOM 1296 O O . GLY A 1 175 ? -15.199 -5.414 -5.015 1.00 95.69 175 GLY A O 1
ATOM 1297 N N . HIS A 1 176 ? -13.012 -5.811 -5.358 1.00 96.38 176 HIS A N 1
ATOM 1298 C CA . HIS A 1 176 ? -13.134 -7.251 -5.615 1.00 96.38 176 HIS A CA 1
ATOM 1299 C C . HIS A 1 176 ? -12.661 -8.144 -4.457 1.00 96.38 176 HIS A C 1
ATOM 1301 O O . HIS A 1 176 ? -12.726 -9.364 -4.576 1.00 96.38 176 HIS A O 1
ATOM 1307 N N . GLY A 1 177 ? -12.208 -7.561 -3.342 1.00 96.12 177 GLY A N 1
ATOM 1308 C CA . GLY A 1 177 ? -11.711 -8.312 -2.187 1.00 96.12 177 GLY A CA 1
ATOM 1309 C C . GLY A 1 177 ? -10.425 -9.087 -2.483 1.00 96.12 177 GLY A C 1
ATOM 1310 O O . GLY A 1 177 ? -10.329 -10.258 -2.127 1.00 96.12 177 GLY A O 1
ATOM 1311 N N . LEU A 1 178 ? -9.467 -8.451 -3.164 1.00 98.12 178 LEU A N 1
ATOM 1312 C CA . LEU A 1 178 ? -8.174 -9.034 -3.534 1.00 98.12 178 LEU A CA 1
ATOM 1313 C C . LEU A 1 178 ? -7.026 -8.389 -2.749 1.00 98.12 178 LEU A C 1
ATOM 1315 O O . LEU A 1 178 ? -6.938 -7.160 -2.665 1.00 98.12 178 LEU A O 1
ATOM 1319 N N . ASP A 1 179 ? -6.080 -9.211 -2.283 1.00 98.38 179 ASP A N 1
ATOM 1320 C CA . ASP A 1 179 ? -4.835 -8.725 -1.686 1.00 98.38 179 ASP A CA 1
ATOM 1321 C C . ASP A 1 179 ? -3.851 -8.309 -2.784 1.00 98.38 179 ASP A C 1
ATOM 1323 O O . ASP A 1 179 ? -3.075 -9.120 -3.294 1.00 98.38 179 ASP A O 1
ATOM 1327 N N . VAL A 1 180 ? -3.907 -7.038 -3.179 1.00 98.56 180 VAL A N 1
ATOM 1328 C CA . VAL A 1 180 ? -3.095 -6.538 -4.294 1.00 98.56 180 VAL A CA 1
ATOM 1329 C C . VAL A 1 180 ? -1.679 -6.222 -3.857 1.00 98.56 180 VAL A C 1
ATOM 1331 O O . VAL A 1 180 ? -1.467 -5.342 -3.022 1.00 98.56 180 VAL A O 1
ATOM 1334 N N . VAL A 1 181 ? -0.718 -6.877 -4.504 1.00 98.56 181 VAL A N 1
ATOM 1335 C CA . VAL A 1 181 ? 0.699 -6.518 -4.510 1.00 98.56 181 VAL A CA 1
ATOM 1336 C C . VAL A 1 181 ? 0.955 -5.692 -5.766 1.00 98.56 181 VAL A C 1
ATOM 1338 O O . VAL A 1 181 ? 1.028 -6.216 -6.881 1.00 98.56 181 VAL A O 1
ATOM 1341 N N . ASN A 1 182 ? 1.055 -4.376 -5.592 1.00 98.50 182 ASN A N 1
ATOM 1342 C CA . ASN A 1 182 ? 1.301 -3.460 -6.697 1.00 98.50 182 ASN A CA 1
ATOM 1343 C C . ASN A 1 182 ? 2.790 -3.493 -7.074 1.00 98.50 182 ASN A C 1
ATOM 1345 O O . ASN A 1 182 ? 3.634 -3.003 -6.332 1.00 98.50 182 ASN A O 1
ATOM 1349 N N . MET A 1 183 ? 3.124 -4.047 -8.234 1.00 98.44 183 MET A N 1
ATOM 1350 C CA . MET A 1 183 ? 4.470 -4.061 -8.819 1.00 98.44 183 MET A CA 1
ATOM 1351 C C . MET A 1 183 ? 4.572 -3.070 -9.992 1.00 98.44 183 MET A C 1
ATOM 1353 O O . MET A 1 183 ? 5.247 -3.326 -10.986 1.00 98.44 183 MET A O 1
ATOM 1357 N N . GLY A 1 184 ? 3.866 -1.941 -9.896 1.00 97.75 184 GLY A N 1
ATOM 1358 C CA . GLY A 1 184 ? 3.972 -0.816 -10.818 1.00 97.75 184 GLY A CA 1
ATOM 1359 C C . GLY A 1 184 ? 5.246 -0.002 -10.588 1.00 97.75 184 GLY A C 1
ATOM 1360 O O . GLY A 1 184 ? 5.491 0.405 -9.451 1.00 97.75 184 GLY A O 1
ATOM 1361 N N . TYR A 1 185 ? 6.047 0.262 -11.621 1.00 97.12 185 TYR A N 1
ATOM 1362 C CA . TYR A 1 185 ? 7.279 1.051 -11.489 1.00 97.12 185 TYR A CA 1
ATOM 1363 C C . TYR A 1 185 ? 7.341 2.185 -12.525 1.00 97.12 185 TYR A C 1
ATOM 1365 O O . TYR A 1 185 ? 7.555 1.979 -13.721 1.00 97.12 185 TYR A O 1
ATOM 1373 N N . ALA A 1 186 ? 7.166 3.412 -12.057 1.00 95.12 186 ALA A N 1
ATOM 1374 C CA . ALA A 1 186 ? 7.123 4.642 -12.819 1.00 95.12 186 ALA A CA 1
ATOM 1375 C C . ALA A 1 186 ? 8.453 4.900 -13.514 1.00 95.12 186 ALA A C 1
ATOM 1377 O O . ALA A 1 186 ? 9.528 4.813 -12.926 1.00 95.12 186 ALA A O 1
ATOM 1378 N N . GLY A 1 187 ? 8.375 5.180 -14.814 1.00 93.69 187 GLY A N 1
ATOM 1379 C CA . GLY A 1 187 ? 9.554 5.305 -15.666 1.00 93.69 187 GLY A CA 1
ATOM 1380 C C . GLY A 1 187 ? 10.394 4.024 -15.805 1.00 93.69 187 GLY A C 1
ATOM 1381 O O . GLY A 1 187 ? 11.379 4.062 -16.540 1.00 93.69 187 GLY A O 1
ATOM 1382 N N . ALA A 1 188 ? 10.025 2.912 -15.155 1.00 93.81 188 ALA A N 1
ATOM 1383 C CA . ALA A 1 188 ? 10.707 1.613 -15.139 1.00 93.81 188 ALA A CA 1
ATOM 1384 C C . ALA A 1 188 ? 9.751 0.482 -15.595 1.00 93.81 188 ALA A C 1
ATOM 1386 O O . ALA A 1 188 ? 8.902 0.736 -16.441 1.00 93.81 188 ALA A O 1
ATOM 1387 N N . ALA A 1 189 ? 9.888 -0.762 -15.122 1.00 94.88 189 ALA A N 1
ATOM 1388 C CA . ALA A 1 189 ? 9.042 -1.895 -15.542 1.00 94.88 189 ALA A CA 1
ATOM 1389 C C . ALA A 1 189 ? 9.067 -2.166 -17.061 1.00 94.88 189 ALA A C 1
ATOM 1391 O O . ALA A 1 189 ? 8.060 -2.050 -17.762 1.00 94.88 189 ALA A O 1
ATOM 1392 N N . ARG A 1 190 ? 10.242 -2.510 -17.589 1.00 94.06 190 ARG A N 1
ATOM 1393 C CA . ARG A 1 190 ? 10.479 -2.739 -19.027 1.00 94.06 190 ARG A CA 1
ATOM 1394 C C . ARG A 1 190 ? 10.495 -4.222 -19.403 1.00 94.06 190 ARG A C 1
ATOM 1396 O O . ARG A 1 190 ? 11.039 -4.582 -20.443 1.00 94.06 190 ARG A O 1
ATOM 1403 N N . GLY A 1 191 ? 9.940 -5.080 -18.551 1.00 93.19 191 GLY A N 1
ATOM 1404 C CA . GLY A 1 191 ? 9.979 -6.532 -18.729 1.00 93.19 191 GLY A CA 1
ATOM 1405 C C . GLY A 1 191 ? 11.310 -7.136 -18.285 1.00 93.19 191 GLY A C 1
ATOM 1406 O O . GLY A 1 191 ? 11.806 -8.078 -18.896 1.00 93.19 191 GLY A O 1
ATOM 1407 N N . GLU A 1 192 ? 11.925 -6.575 -17.242 1.00 93.44 192 GLU A N 1
ATOM 1408 C CA . GLU A 1 192 ? 13.167 -7.086 -16.676 1.00 93.44 192 GLU A CA 1
ATOM 1409 C C . GLU A 1 192 ? 13.003 -8.545 -16.221 1.00 93.44 192 GLU A C 1
ATOM 1411 O O . GLU A 1 192 ? 12.072 -8.871 -15.481 1.00 93.44 192 GLU A O 1
ATOM 1416 N N . MET A 1 193 ? 13.958 -9.415 -16.569 1.00 95.31 193 MET A N 1
ATOM 1417 C CA . MET A 1 193 ? 13.930 -10.821 -16.133 1.00 95.31 193 MET A CA 1
ATOM 1418 C C . MET A 1 193 ? 13.873 -10.962 -14.607 1.00 95.31 193 MET A C 1
ATOM 1420 O O . MET A 1 193 ? 13.187 -11.846 -14.107 1.00 95.31 193 MET A O 1
ATOM 1424 N N . ALA A 1 194 ? 14.536 -10.070 -13.861 1.00 96.00 194 ALA A N 1
ATOM 1425 C CA . ALA A 1 194 ? 14.463 -10.056 -12.399 1.00 96.00 194 ALA A CA 1
ATOM 1426 C C . ALA A 1 194 ? 13.024 -9.822 -11.901 1.00 96.00 194 ALA A C 1
ATOM 1428 O O . ALA A 1 194 ? 12.548 -10.554 -11.038 1.00 96.00 194 ALA A O 1
ATOM 1429 N N . SER A 1 195 ? 12.294 -8.866 -12.487 1.00 96.44 195 SER A N 1
ATOM 1430 C CA . SER A 1 195 ? 10.888 -8.626 -12.143 1.00 96.44 195 SER A CA 1
ATOM 1431 C C . SER A 1 195 ? 9.991 -9.794 -12.552 1.00 96.44 195 SER A C 1
ATOM 1433 O O . SER A 1 195 ? 9.122 -10.178 -11.775 1.00 96.44 195 SER A O 1
ATOM 1435 N N . ALA A 1 196 ? 10.218 -10.401 -13.722 1.00 96.81 196 ALA A N 1
ATOM 1436 C CA . ALA A 1 196 ? 9.472 -11.585 -14.153 1.00 96.81 196 ALA A CA 1
ATOM 1437 C C . ALA A 1 196 ? 9.661 -12.770 -13.188 1.00 96.81 196 ALA A C 1
ATOM 1439 O O . ALA A 1 196 ? 8.696 -13.443 -12.832 1.00 96.81 196 ALA A O 1
ATOM 1440 N N . GLU A 1 197 ? 10.885 -12.992 -12.708 1.00 97.12 197 GLU A N 1
ATOM 1441 C CA . GLU A 1 197 ? 11.179 -14.002 -11.689 1.00 97.12 197 GLU A CA 1
ATOM 1442 C C . GLU A 1 197 ? 10.542 -13.669 -10.336 1.00 97.12 197 GLU A C 1
ATOM 1444 O O . GLU A 1 197 ? 10.045 -14.567 -9.662 1.00 97.12 197 GLU A O 1
ATOM 1449 N N . HIS A 1 198 ? 10.509 -12.392 -9.938 1.00 97.31 198 HIS A N 1
ATOM 1450 C CA . HIS A 1 198 ? 9.808 -11.960 -8.722 1.00 97.31 198 HIS A CA 1
ATOM 1451 C C . HIS A 1 198 ? 8.300 -12.227 -8.821 1.00 97.31 198 HIS A C 1
ATOM 1453 O O . HIS A 1 198 ? 7.720 -12.747 -7.868 1.00 97.31 198 HIS A O 1
ATOM 1459 N N . VAL A 1 199 ? 7.675 -11.930 -9.967 1.00 97.38 199 VAL A N 1
ATOM 1460 C CA . VAL A 1 199 ? 6.264 -12.265 -10.237 1.00 97.38 199 VAL A CA 1
ATOM 1461 C C . VAL A 1 199 ? 6.058 -13.779 -10.159 1.00 97.38 199 VAL A C 1
ATOM 1463 O O . VAL A 1 199 ? 5.187 -14.232 -9.425 1.00 97.38 199 VAL A O 1
ATOM 1466 N N . ALA A 1 200 ? 6.894 -14.567 -10.844 1.00 97.19 200 ALA A N 1
ATOM 1467 C CA . ALA A 1 200 ? 6.786 -16.026 -10.870 1.00 97.19 200 ALA A CA 1
ATOM 1468 C C . ALA A 1 200 ? 6.997 -16.682 -9.491 1.00 97.19 200 ALA A C 1
ATOM 1470 O O . ALA A 1 200 ? 6.386 -17.706 -9.195 1.00 97.19 200 ALA A O 1
ATOM 1471 N N . ALA A 1 201 ? 7.853 -16.103 -8.644 1.00 96.56 201 ALA A N 1
ATOM 1472 C CA . ALA A 1 201 ? 8.111 -16.593 -7.291 1.00 96.56 201 ALA A CA 1
ATOM 1473 C C . ALA A 1 201 ? 7.045 -16.158 -6.268 1.00 96.56 201 ALA A C 1
ATOM 1475 O O . ALA A 1 201 ? 6.979 -16.720 -5.173 1.00 96.56 201 ALA A O 1
ATOM 1476 N N . THR A 1 202 ? 6.220 -15.159 -6.591 1.00 96.75 202 THR A N 1
ATOM 1477 C CA . THR A 1 202 ? 5.173 -14.666 -5.692 1.00 96.75 202 THR A CA 1
ATOM 1478 C C . THR A 1 202 ? 3.941 -15.559 -5.798 1.00 96.75 202 THR A C 1
ATOM 1480 O O . THR A 1 202 ? 3.249 -15.556 -6.812 1.00 96.75 202 THR A O 1
ATOM 1483 N N . GLN A 1 203 ? 3.626 -16.304 -4.734 1.00 95.88 203 GLN A N 1
ATOM 1484 C CA . GLN A 1 203 ? 2.388 -17.088 -4.669 1.00 95.88 203 GLN A CA 1
ATOM 1485 C C . GLN A 1 203 ? 1.176 -16.156 -4.774 1.00 95.88 203 GLN A C 1
ATOM 1487 O O . GLN A 1 203 ? 0.973 -15.321 -3.893 1.00 95.88 203 GLN A O 1
ATOM 1492 N N . CYS A 1 204 ? 0.399 -16.281 -5.848 1.00 97.75 204 CYS A N 1
ATOM 1493 C CA . CYS A 1 204 ? -0.774 -15.459 -6.119 1.00 97.75 204 CYS A CA 1
ATOM 1494 C C . CYS A 1 204 ? -1.817 -16.221 -6.944 1.00 97.75 204 CYS A C 1
ATOM 1496 O O . CYS A 1 204 ? -1.499 -17.208 -7.606 1.00 97.75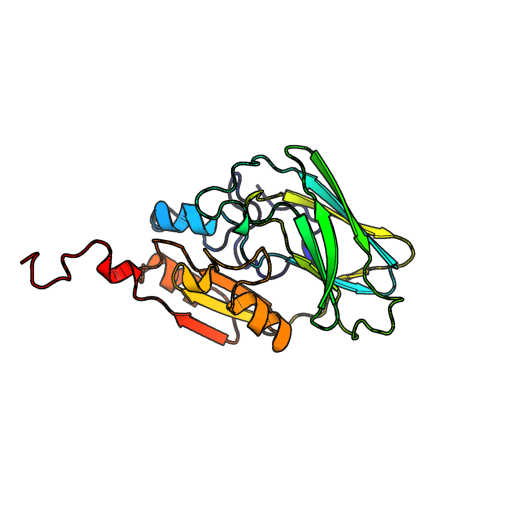 204 CYS A O 1
ATOM 1498 N N . ASP A 1 205 ? -3.057 -15.745 -6.886 1.00 98.38 205 ASP A N 1
ATOM 1499 C CA . ASP A 1 205 ? -4.221 -16.319 -7.565 1.00 98.38 205 ASP A CA 1
ATOM 1500 C C . ASP A 1 205 ? -4.508 -15.615 -8.897 1.00 98.38 205 ASP A C 1
ATOM 1502 O O . ASP A 1 205 ? -5.087 -16.197 -9.814 1.00 98.38 205 ASP A O 1
ATOM 1506 N N . VAL A 1 206 ? -4.099 -14.347 -9.009 1.00 98.38 206 VAL A N 1
ATOM 1507 C CA . VAL A 1 206 ? -4.290 -13.513 -10.199 1.00 98.38 206 VAL A CA 1
ATOM 1508 C C . VAL A 1 206 ? -2.992 -12.787 -10.528 1.00 98.38 206 VAL A C 1
ATOM 1510 O O . VAL A 1 206 ? -2.324 -12.248 -9.644 1.00 98.38 206 VAL A O 1
ATOM 1513 N N . ILE A 1 207 ? -2.664 -12.721 -11.817 1.00 98.56 207 ILE A N 1
ATOM 1514 C CA . ILE A 1 207 ? -1.554 -11.925 -12.341 1.00 98.56 207 ILE A CA 1
ATOM 1515 C C . ILE A 1 207 ? -2.092 -11.011 -13.437 1.00 98.56 207 ILE A C 1
ATOM 1517 O O . ILE A 1 207 ? -2.728 -11.474 -14.383 1.00 98.56 207 ILE A O 1
ATOM 1521 N N . THR A 1 208 ? -1.778 -9.722 -13.334 1.00 98.50 208 THR A N 1
ATOM 1522 C CA . THR A 1 208 ? -1.968 -8.755 -14.418 1.00 98.50 208 THR A CA 1
ATOM 1523 C C . THR A 1 208 ? -0.621 -8.189 -14.831 1.00 98.50 208 THR A C 1
ATOM 1525 O O . THR A 1 208 ? 0.144 -7.728 -13.985 1.00 98.50 208 THR A O 1
ATOM 1528 N N . ILE A 1 209 ? -0.360 -8.194 -16.138 1.00 98.12 209 ILE A N 1
ATOM 1529 C CA . ILE A 1 209 ? 0.822 -7.593 -16.754 1.00 98.12 209 ILE A CA 1
ATOM 1530 C C . ILE A 1 209 ? 0.353 -6.423 -17.620 1.00 98.12 209 ILE A C 1
ATOM 1532 O O . ILE A 1 209 ? -0.298 -6.623 -18.644 1.00 98.12 209 ILE A O 1
ATOM 1536 N N . SER A 1 210 ? 0.666 -5.200 -17.201 1.00 96.62 210 SER A N 1
ATOM 1537 C CA . SER A 1 210 ? 0.272 -3.960 -17.875 1.00 96.62 210 SER A CA 1
ATOM 1538 C C . SER A 1 210 ? 1.474 -3.022 -18.029 1.00 96.62 210 SER A C 1
ATOM 1540 O O . SER A 1 210 ? 1.507 -1.931 -17.458 1.00 96.62 210 SER A O 1
ATOM 1542 N N . HIS A 1 211 ? 2.495 -3.475 -18.757 1.00 94.19 211 HIS A N 1
ATOM 1543 C CA . HIS A 1 211 ? 3.661 -2.671 -19.128 1.00 94.19 211 HIS A CA 1
ATOM 1544 C C . HIS A 1 211 ? 3.710 -2.425 -20.641 1.00 94.19 211 HIS A C 1
ATOM 1546 O O . HIS A 1 211 ? 3.089 -3.151 -21.421 1.00 94.19 211 HIS A O 1
ATOM 1552 N N . GLY A 1 212 ? 4.535 -1.476 -21.069 1.00 92.62 212 GLY A N 1
ATOM 1553 C CA . GLY A 1 212 ? 4.890 -1.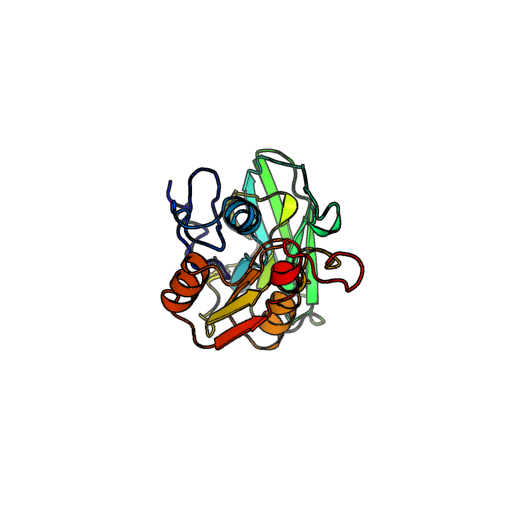303 -22.478 1.00 92.62 212 GLY A CA 1
ATOM 1554 C C . GLY A 1 212 ? 5.364 0.108 -22.788 1.00 92.62 212 GLY A C 1
ATOM 1555 O O . GLY A 1 212 ? 6.318 0.279 -23.541 1.00 92.62 212 GLY A O 1
ATOM 1556 N N . THR A 1 213 ? 4.774 1.111 -22.133 1.00 90.81 213 THR A N 1
ATOM 1557 C CA . THR A 1 213 ? 5.120 2.531 -22.305 1.00 90.81 213 THR A CA 1
ATOM 1558 C C . THR A 1 213 ? 6.620 2.764 -22.132 1.00 90.81 213 THR A C 1
ATOM 1560 O O . THR A 1 213 ? 7.286 3.354 -22.981 1.00 90.81 213 THR A O 1
ATOM 1563 N N . ASN A 1 214 ? 7.188 2.219 -21.054 1.00 93.44 214 ASN A N 1
ATOM 1564 C CA . ASN A 1 214 ? 8.589 2.431 -20.704 1.00 93.44 214 ASN A CA 1
ATOM 1565 C C . ASN A 1 214 ? 9.577 1.605 -21.539 1.00 93.44 214 ASN A C 1
ATOM 1567 O O . ASN A 1 214 ? 10.773 1.887 -21.480 1.00 93.44 214 ASN A O 1
ATOM 1571 N N . CYS A 1 215 ? 9.118 0.634 -22.334 1.00 90.69 215 CYS A N 1
ATOM 1572 C CA . CYS A 1 215 ? 9.985 -0.110 -23.253 1.00 90.69 215 CYS A CA 1
ATOM 1573 C C . CYS A 1 215 ? 10.486 0.783 -24.398 1.00 90.69 215 CYS A C 1
ATOM 1575 O O . CYS A 1 215 ? 11.594 0.596 -24.893 1.00 90.69 215 CYS A O 1
ATOM 1577 N N . TRP A 1 216 ? 9.698 1.794 -24.769 1.00 87.44 216 TRP A N 1
ATOM 1578 C CA . TRP A 1 216 ? 10.017 2.726 -25.851 1.00 87.44 216 TRP A CA 1
ATOM 1579 C C . TRP A 1 216 ? 10.751 3.985 -25.372 1.00 87.44 216 TRP A C 1
ATOM 1581 O O . TRP A 1 216 ? 11.322 4.708 -26.178 1.00 87.44 216 TRP A O 1
ATOM 1591 N N . SER A 1 217 ? 10.821 4.243 -24.061 1.00 82.44 217 SER A N 1
ATOM 1592 C CA . SER A 1 217 ? 11.382 5.496 -23.523 1.00 82.44 217 SER A CA 1
ATOM 1593 C C . SER A 1 217 ? 12.897 5.654 -23.702 1.00 82.44 217 SER A C 1
ATOM 1595 O O . SER A 1 217 ? 13.421 6.754 -23.534 1.00 82.44 217 SER A O 1
ATOM 1597 N N . ARG A 1 218 ? 13.614 4.573 -24.038 1.00 75.62 218 ARG A N 1
ATOM 1598 C CA . ARG A 1 218 ? 15.075 4.565 -24.250 1.00 75.62 218 ARG A CA 1
ATOM 1599 C C . ARG A 1 218 ? 15.499 4.082 -25.638 1.00 75.62 218 ARG A C 1
ATOM 1601 O O . ARG A 1 218 ? 16.688 3.889 -25.874 1.00 75.62 218 ARG A O 1
ATOM 1608 N N . VAL A 1 219 ? 14.542 3.883 -26.542 1.00 75.06 219 VAL A N 1
ATOM 1609 C CA . VAL A 1 219 ? 14.786 3.445 -27.921 1.00 75.06 219 VAL A CA 1
ATOM 1610 C C . VAL A 1 219 ? 14.253 4.530 -28.858 1.00 75.06 219 VAL A C 1
ATOM 1612 O O . VAL A 1 219 ? 13.145 5.012 -28.619 1.00 75.06 219 VAL A O 1
ATOM 1615 N N . PRO A 1 220 ? 14.989 4.942 -29.907 1.00 74.25 220 PRO A N 1
ATOM 1616 C CA . PRO A 1 220 ? 14.430 5.784 -30.961 1.00 74.25 220 PRO A CA 1
ATOM 1617 C C . PRO A 1 220 ? 13.179 5.117 -31.537 1.00 74.25 220 PRO A C 1
ATOM 1619 O O . PRO A 1 220 ? 13.241 3.998 -32.041 1.00 74.25 220 PRO A O 1
ATOM 1622 N N . HIS A 1 221 ? 12.031 5.768 -31.389 1.00 69.81 221 HIS A N 1
ATOM 1623 C CA . HIS A 1 221 ? 10.726 5.173 -31.698 1.00 69.81 221 HIS A CA 1
ATOM 1624 C C . HIS A 1 221 ? 9.825 6.098 -32.519 1.00 69.81 221 HIS A C 1
ATOM 1626 O O . HIS A 1 221 ? 8.700 5.728 -32.849 1.00 69.81 221 HIS A O 1
ATOM 1632 N N . THR A 1 222 ? 10.312 7.290 -32.871 1.00 74.69 222 THR A N 1
ATOM 1633 C CA . THR A 1 222 ? 9.663 8.192 -33.821 1.00 74.69 222 THR A CA 1
ATOM 1634 C C . THR A 1 222 ? 10.386 8.123 -35.162 1.00 74.69 222 THR A C 1
ATOM 1636 O O . THR A 1 222 ? 11.605 7.967 -35.228 1.00 74.69 222 THR A O 1
ATOM 1639 N N . THR A 1 223 ? 9.627 8.252 -36.249 1.00 68.94 223 THR A N 1
ATOM 1640 C CA . THR A 1 223 ? 10.136 8.225 -37.631 1.00 68.94 223 THR A CA 1
ATOM 1641 C C . THR A 1 223 ? 11.173 9.306 -37.932 1.00 68.94 223 THR A C 1
ATOM 1643 O O . THR A 1 223 ? 11.908 9.175 -38.898 1.00 68.94 223 THR A O 1
ATOM 1646 N N . GLU A 1 224 ? 11.247 10.358 -37.117 1.00 73.94 224 GLU A N 1
ATOM 1647 C CA . GLU A 1 224 ? 12.203 11.462 -37.267 1.00 73.94 224 GLU A CA 1
ATOM 1648 C C . GLU A 1 224 ? 13.561 11.192 -36.591 1.00 73.94 224 GLU A C 1
ATOM 1650 O O . GLU A 1 224 ? 14.479 11.996 -36.727 1.00 73.94 224 GLU A O 1
ATOM 1655 N N . MET A 1 225 ? 13.701 10.086 -35.848 1.00 56.97 225 MET A N 1
ATOM 1656 C CA . MET A 1 225 ? 14.902 9.756 -35.065 1.00 56.97 225 MET A CA 1
ATOM 1657 C C . MET A 1 225 ? 15.740 8.595 -35.641 1.00 56.97 225 MET A C 1
ATOM 1659 O O . MET A 1 225 ? 16.638 8.113 -34.945 1.00 56.97 225 MET A O 1
ATOM 1663 N N . ILE A 1 226 ? 15.455 8.138 -36.870 1.00 51.34 226 ILE A N 1
ATOM 1664 C CA . ILE A 1 226 ? 16.208 7.089 -37.591 1.00 51.34 226 ILE A CA 1
ATOM 1665 C C . ILE A 1 226 ? 16.928 7.697 -38.793 1.00 51.34 226 ILE A C 1
ATOM 1667 O O . ILE A 1 226 ? 16.264 8.433 -39.555 1.00 51.34 226 ILE A O 1
#

Radius of gyration: 17.56 Å; chains: 1; bounding box: 46×33×60 Å

pLDDT: mean 93.87, std 7.16, range [51.34, 98.81]